Protein AF-0000000068152267 (afdb_homodimer)

Nearest PDB structures (foldseek):
  2i79-assembly3_D  TM=7.166E-01  e=3.167E-09  Streptococcus pneumoniae TIGR4
  1j4j-assembly2_B  TM=7.664E-01  e=1.556E-08  Pseudomonas amygdali pv. tabaci
  2i79-assembly1_E  TM=7.026E-01  e=1.654E-08  Streptococcus pneumoniae TIGR4
  7l1k-assembly1_A  TM=7.528E-01  e=1.410E-07  Schizosaccharomyces pombe 972h-
  7mx2-assembly1_A  TM=7.439E-01  e=3.755E-07  Homo sapiens

Structure (mmCIF, N/CA/C/O backbone):
data_AF-0000000068152267-model_v1
#
loop_
_entity.id
_entity.type
_entity.pdbx_description
1 polymer 'N-acetyltransferase domain-containing protein'
#
loop_
_atom_site.group_PDB
_atom_site.id
_atom_site.type_symbol
_atom_site.label_atom_id
_atom_site.label_alt_id
_atom_site.label_comp_id
_atom_site.label_asym_id
_atom_site.label_entity_id
_atom_site.label_seq_id
_atom_site.pdbx_PDB_ins_code
_atom_site.Cartn_x
_atom_site.Cartn_y
_atom_site.Cartn_z
_atom_site.occupancy
_atom_site.B_iso_or_equiv
_atom_site.auth_seq_id
_atom_site.auth_comp_id
_atom_site.auth_asym_id
_atom_site.auth_atom_id
_atom_site.pdbx_PDB_model_num
ATOM 1 N N . MET A 1 1 ? -8.664 3.035 19.562 1 55.81 1 MET A N 1
ATOM 2 C CA . MET A 1 1 ? -8.57 2.783 18.125 1 55.81 1 MET A CA 1
ATOM 3 C C . MET A 1 1 ? -7.656 1.597 17.844 1 55.81 1 MET A C 1
ATOM 5 O O . MET A 1 1 ? -6.602 1.455 18.469 1 55.81 1 MET A O 1
ATOM 9 N N . LYS A 1 2 ? -8.195 0.582 17.172 1 64.62 2 LYS A N 1
ATOM 10 C CA . LYS A 1 2 ? -7.477 -0.686 17.078 1 64.62 2 LYS A CA 1
ATOM 11 C C . LYS A 1 2 ? -6.363 -0.608 16.031 1 64.62 2 LYS A C 1
ATOM 13 O O . LYS A 1 2 ? -6.441 0.186 15.094 1 64.62 2 LYS A O 1
ATOM 18 N N . THR A 1 3 ? -5.172 -1.048 16.344 1 80 3 THR A N 1
ATOM 19 C CA . THR A 1 3 ? -3.949 -1.214 15.562 1 80 3 THR A CA 1
ATOM 20 C C . THR A 1 3 ? -4.133 -2.283 14.492 1 80 3 THR A C 1
ATOM 22 O O . THR A 1 3 ? -4.766 -3.312 14.734 1 80 3 THR A O 1
ATOM 25 N N . VAL A 1 4 ? -3.881 -1.789 13.32 1 88.19 4 VAL A N 1
ATOM 26 C CA . VAL A 1 4 ? -3.812 -2.834 12.305 1 88.19 4 VAL A CA 1
ATOM 27 C C . VAL A 1 4 ? -2.361 -3.264 12.102 1 88.19 4 VAL A C 1
ATOM 29 O O . VAL A 1 4 ? -1.481 -2.424 11.898 1 88.19 4 VAL A O 1
ATOM 32 N N . SER A 1 5 ? -2.145 -4.629 12.258 1 94.31 5 SER A N 1
ATOM 33 C CA . SER A 1 5 ? -0.813 -5.203 12.086 1 94.31 5 SER A CA 1
ATOM 34 C C . SER A 1 5 ? -0.707 -5.953 10.758 1 94.31 5 SER A C 1
ATOM 36 O O . SER A 1 5 ? -1.532 -6.82 10.461 1 94.31 5 SER A O 1
ATOM 38 N N . ILE A 1 6 ? 0.246 -5.609 9.992 1 96.38 6 ILE A N 1
ATOM 39 C CA . ILE A 1 6 ? 0.538 -6.234 8.711 1 96.38 6 ILE A CA 1
ATOM 40 C C . ILE A 1 6 ? 1.949 -6.816 8.727 1 96.38 6 ILE A C 1
ATOM 42 O O . ILE A 1 6 ? 2.9 -6.141 9.125 1 96.38 6 ILE A O 1
ATOM 46 N N . GLU A 1 7 ? 2.051 -8.07 8.375 1 96.88 7 GLU A N 1
ATOM 47 C CA . GLU A 1 7 ? 3.359 -8.719 8.305 1 96.88 7 GLU A CA 1
ATOM 48 C C . GLU A 1 7 ? 3.564 -9.406 6.957 1 96.88 7 GLU A C 1
ATOM 50 O O . GLU A 1 7 ? 2.689 -10.133 6.488 1 96.88 7 GLU A O 1
ATOM 55 N N . VAL A 1 8 ? 4.645 -9.102 6.289 1 97.88 8 VAL A N 1
ATOM 56 C CA . VAL A 1 8 ? 5.094 -9.906 5.156 1 97.88 8 VAL A CA 1
ATOM 57 C C . VAL A 1 8 ? 6.188 -10.875 5.605 1 97.88 8 VAL A C 1
ATOM 59 O O . VAL A 1 8 ? 7.223 -10.445 6.121 1 97.88 8 VAL A O 1
ATOM 62 N N . ARG A 1 9 ? 5.945 -12.133 5.387 1 97.56 9 ARG A N 1
ATOM 63 C CA . ARG A 1 9 ? 6.84 -13.164 5.914 1 97.56 9 ARG A CA 1
ATOM 64 C C . ARG A 1 9 ? 6.727 -14.453 5.105 1 97.56 9 ARG A C 1
ATOM 66 O O . ARG A 1 9 ? 5.832 -14.594 4.27 1 97.56 9 ARG A O 1
ATOM 73 N N . PRO A 1 10 ? 7.691 -15.375 5.301 1 97.44 10 PRO A N 1
ATOM 74 C CA . PRO A 1 10 ? 7.551 -16.672 4.625 1 97.44 10 PRO A CA 1
ATOM 75 C C . PRO A 1 10 ? 6.277 -17.406 5.031 1 97.44 10 PRO A C 1
ATOM 77 O O . PRO A 1 10 ? 5.879 -17.359 6.199 1 97.44 10 PRO A O 1
ATOM 80 N N . GLY A 1 11 ? 5.633 -18.047 4.055 1 97.75 11 GLY A N 1
ATOM 81 C CA . GLY A 1 11 ? 4.52 -18.922 4.359 1 97.75 11 GLY A CA 1
ATOM 82 C C . GLY A 1 11 ? 4.957 -20.234 4.992 1 97.75 11 GLY A C 1
ATOM 83 O O . GLY A 1 11 ? 6.047 -20.734 4.715 1 97.75 11 GLY A O 1
ATOM 84 N N . GLU A 1 12 ? 4.07 -20.781 5.773 1 97.5 12 GLU A N 1
ATOM 85 C CA . GLU A 1 12 ? 4.391 -22.016 6.488 1 97.5 12 GLU A CA 1
ATOM 86 C C . GLU A 1 12 ? 3.471 -23.156 6.062 1 97.5 12 GLU A C 1
ATOM 88 O O . GLU A 1 12 ? 2.332 -22.922 5.656 1 97.5 12 GLU A O 1
ATOM 93 N N . PRO A 1 13 ? 3.949 -24.438 6.293 1 97.94 13 PRO A N 1
ATOM 94 C CA . PRO A 1 13 ? 3.162 -25.578 5.852 1 97.94 13 PRO A CA 1
ATOM 95 C C . PRO A 1 13 ? 1.791 -25.656 6.52 1 97.94 13 PRO A C 1
ATOM 97 O O . PRO A 1 13 ? 0.812 -26.062 5.891 1 97.94 13 PRO A O 1
ATOM 100 N N . HIS A 1 14 ? 1.71 -25.266 7.754 1 98 14 HIS A N 1
ATOM 101 C CA . HIS A 1 14 ? 0.442 -25.391 8.461 1 98 14 HIS A CA 1
ATOM 102 C C . HIS A 1 14 ? -0.567 -24.359 7.961 1 98 14 HIS A C 1
ATOM 104 O O . HIS A 1 14 ? -1.756 -24.438 8.273 1 98 14 HIS A O 1
ATOM 110 N N . GLU A 1 15 ? -0.124 -23.422 7.098 1 98.5 15 GLU A N 1
ATOM 111 C CA . GLU A 1 15 ? -0.986 -22.391 6.535 1 98.5 15 GLU A CA 1
ATOM 112 C C . GLU A 1 15 ? -1.439 -22.75 5.125 1 98.5 15 GLU A C 1
ATOM 114 O O . GLU A 1 15 ? -2.115 -21.969 4.457 1 98.5 15 GLU A O 1
ATOM 119 N N . ALA A 1 16 ? -1.165 -23.922 4.699 1 98.69 16 ALA A N 1
ATOM 120 C CA . ALA A 1 16 ? -1.379 -24.344 3.322 1 98.69 16 ALA A CA 1
ATOM 121 C C . ALA A 1 16 ? -2.85 -24.219 2.93 1 98.69 16 ALA A C 1
ATOM 123 O O . ALA A 1 16 ? -3.166 -23.812 1.812 1 98.69 16 ALA A O 1
ATOM 124 N N . ALA A 1 17 ? -3.734 -24.547 3.832 1 98.75 17 ALA A N 1
ATOM 125 C CA . ALA A 1 17 ? -5.16 -24.453 3.527 1 98.75 17 ALA A CA 1
ATOM 126 C C . ALA A 1 17 ? -5.57 -23.016 3.264 1 98.75 17 ALA A C 1
ATOM 128 O O . ALA A 1 17 ? -6.316 -22.734 2.32 1 98.75 17 ALA A O 1
ATOM 129 N N . ALA A 1 18 ? -5.098 -22.094 4.109 1 98.81 18 ALA A N 1
ATOM 130 C CA . ALA A 1 18 ? -5.406 -20.672 3.949 1 98.81 18 ALA A CA 1
ATOM 131 C C . ALA A 1 18 ? -4.812 -20.125 2.654 1 98.81 18 ALA A C 1
ATOM 133 O O . ALA A 1 18 ? -5.449 -19.328 1.96 1 98.81 18 ALA A O 1
ATOM 134 N N . ILE A 1 19 ? -3.645 -20.531 2.289 1 98.81 19 ILE A N 1
ATOM 135 C CA . ILE A 1 19 ? -2.982 -20.078 1.069 1 98.81 19 ILE A CA 1
ATOM 136 C C . ILE A 1 19 ? -3.736 -20.609 -0.15 1 98.81 19 ILE A C 1
ATOM 138 O O . ILE A 1 19 ? -3.947 -19.875 -1.121 1 98.81 19 ILE A O 1
ATOM 142 N N . ALA A 1 20 ? -4.16 -21.891 -0.047 1 98.88 20 ALA A N 1
ATOM 143 C CA . ALA A 1 20 ? -4.961 -22.484 -1.117 1 98.88 20 ALA A CA 1
ATOM 144 C C . ALA A 1 20 ? -6.242 -21.672 -1.344 1 98.88 20 ALA A C 1
ATOM 146 O O . ALA A 1 20 ? -6.648 -21.453 -2.486 1 98.88 20 ALA A O 1
ATOM 147 N N . ASP A 1 21 ? -6.801 -21.266 -0.296 1 98.81 21 ASP A N 1
ATOM 148 C CA . ASP A 1 21 ? -8.031 -20.484 -0.391 1 98.81 21 ASP A CA 1
ATOM 149 C C . ASP A 1 21 ? -7.777 -19.125 -1.037 1 98.81 21 ASP A C 1
ATOM 151 O O . ASP A 1 21 ? -8.562 -18.672 -1.873 1 98.81 21 ASP A O 1
ATOM 155 N N . VAL A 1 22 ? -6.707 -18.453 -0.658 1 98.88 22 VAL A N 1
ATOM 156 C CA . VAL A 1 22 ? -6.336 -17.188 -1.293 1 98.88 22 VAL A CA 1
ATOM 157 C C . VAL A 1 22 ? -6.152 -17.406 -2.795 1 98.88 22 VAL A C 1
ATOM 159 O O . VAL A 1 22 ? -6.668 -16.625 -3.604 1 98.88 22 VAL A O 1
ATOM 162 N N . HIS A 1 23 ? -5.402 -18.453 -3.154 1 98.81 23 HIS A N 1
ATOM 163 C CA . HIS A 1 23 ? -5.18 -18.766 -4.562 1 98.81 23 HIS A CA 1
ATOM 164 C C . HIS A 1 23 ? -6.5 -18.953 -5.301 1 98.81 23 HIS A C 1
ATOM 166 O O . HIS A 1 23 ? -6.734 -18.328 -6.332 1 98.81 23 HIS A O 1
ATOM 172 N N . ARG A 1 24 ? -7.355 -19.719 -4.711 1 98.69 24 ARG A N 1
ATOM 173 C CA . ARG A 1 24 ? -8.625 -20.047 -5.355 1 98.69 24 ARG A CA 1
ATOM 174 C C . ARG A 1 24 ? -9.445 -18.797 -5.613 1 98.69 24 ARG A C 1
ATOM 176 O O . ARG A 1 24 ? -9.82 -18.5 -6.754 1 98.69 24 ARG A O 1
ATOM 183 N N . VAL A 1 25 ? -9.688 -18.016 -4.629 1 98.69 25 VAL A N 1
ATOM 184 C CA . VAL A 1 25 ? -10.602 -16.875 -4.746 1 98.69 25 VAL A CA 1
ATOM 185 C C . VAL A 1 25 ? -9.977 -15.797 -5.629 1 98.69 25 VAL A C 1
ATOM 187 O O . VAL A 1 25 ? -10.672 -15.148 -6.414 1 98.69 25 VAL A O 1
ATOM 190 N N . SER A 1 26 ? -8.688 -15.578 -5.527 1 98.56 26 SER A N 1
ATOM 191 C CA . SER A 1 26 ? -8.031 -14.531 -6.309 1 98.56 26 SER A CA 1
ATOM 192 C C . SER A 1 26 ? -7.969 -14.906 -7.785 1 98.56 26 SER A C 1
ATOM 194 O O . SER A 1 26 ? -8.148 -14.055 -8.656 1 98.56 26 SER A O 1
ATOM 196 N N . TRP A 1 27 ? -7.711 -16.188 -8.117 1 98.5 27 TRP A N 1
ATOM 197 C CA . TRP A 1 27 ? -7.648 -16.641 -9.5 1 98.5 27 TRP A CA 1
ATOM 198 C C . TRP A 1 27 ? -9.016 -16.531 -10.164 1 98.5 27 TRP A C 1
ATOM 200 O O . TRP A 1 27 ? -9.133 -16.047 -11.289 1 98.5 27 TRP A O 1
ATOM 210 N N . LEU A 1 28 ? -9.992 -17.016 -9.453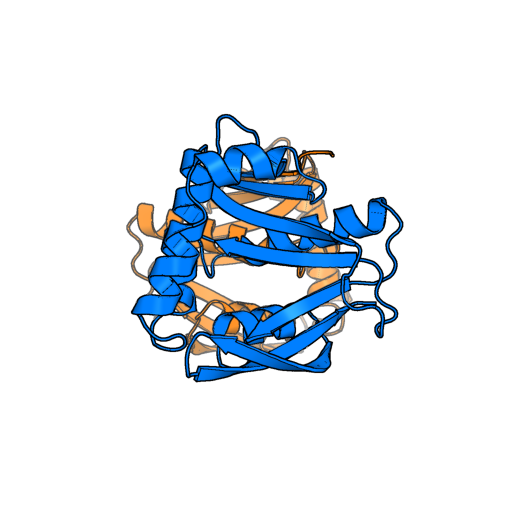 1 98.38 28 LEU A N 1
ATOM 211 C CA . LEU A 1 28 ? -11.328 -16.969 -10.031 1 98.38 28 LEU A CA 1
ATOM 212 C C . LEU A 1 28 ? -11.75 -15.523 -10.297 1 98.38 28 LEU A C 1
ATOM 214 O O . LEU A 1 28 ? -12.375 -15.234 -11.32 1 98.38 28 LEU A O 1
ATOM 218 N N . GLN A 1 29 ? -11.414 -14.695 -9.422 1 97.94 29 GLN A N 1
ATOM 219 C CA . GLN A 1 29 ? -11.711 -13.281 -9.625 1 97.94 29 GLN A CA 1
ATOM 220 C C . GLN A 1 29 ? -10.891 -12.703 -10.773 1 97.94 29 GLN A C 1
ATOM 222 O O . GLN A 1 29 ? -11.43 -11.977 -11.617 1 97.94 29 GLN A O 1
ATOM 227 N N . ALA A 1 30 ? -9.602 -12.922 -10.859 1 97.62 30 ALA A N 1
ATOM 228 C CA . ALA A 1 30 ? -8.664 -12.297 -11.789 1 97.62 30 ALA A CA 1
ATOM 229 C C . ALA A 1 30 ? -8.914 -12.781 -13.219 1 97.62 30 ALA A C 1
ATOM 231 O O . ALA A 1 30 ? -8.773 -12.016 -14.172 1 97.62 30 ALA A O 1
ATOM 232 N N . TYR A 1 31 ? -9.367 -14.047 -13.352 1 97.75 31 TYR A N 1
ATOM 233 C CA . TYR A 1 31 ? -9.32 -14.633 -14.68 1 97.75 31 TYR A CA 1
ATOM 234 C C . TYR A 1 31 ? -10.711 -15.031 -15.156 1 97.75 31 TYR A C 1
ATOM 236 O O . TYR A 1 31 ? -10.883 -15.492 -16.297 1 97.75 31 TYR A O 1
ATOM 244 N N . GLY A 1 32 ? -11.688 -14.859 -14.227 1 96.81 32 GLY A N 1
ATOM 245 C CA . GLY A 1 32 ? -13.047 -15.047 -14.695 1 96.81 32 GLY A CA 1
ATOM 246 C C . GLY A 1 32 ? -13.375 -14.195 -15.906 1 96.81 32 GLY A C 1
ATOM 247 O O . GLY A 1 32 ? -13.148 -12.984 -15.906 1 96.81 32 GLY A O 1
ATOM 248 N N . GLY A 1 33 ? -13.93 -14.773 -16.938 1 95.25 33 GLY A N 1
ATOM 249 C CA . GLY A 1 33 ? -14.281 -14.047 -18.156 1 95.25 33 GLY A CA 1
ATOM 250 C C . GLY A 1 33 ? -13.125 -13.914 -19.125 1 95.25 33 GLY A C 1
ATOM 251 O O . GLY A 1 33 ? -13.312 -13.484 -20.266 1 95.25 33 GLY A O 1
ATOM 252 N N . ILE A 1 34 ? -11.945 -14.25 -18.719 1 96.19 34 ILE A N 1
ATOM 253 C CA . ILE A 1 34 ? -10.758 -14.188 -19.562 1 96.19 34 ILE A CA 1
ATOM 254 C C . ILE A 1 34 ? -10.359 -15.602 -19.984 1 96.19 34 ILE A C 1
ATOM 256 O O . ILE A 1 34 ? -10.148 -15.867 -21.172 1 96.19 34 ILE A O 1
ATOM 260 N N . ILE A 1 35 ? -10.273 -16.5 -19.047 1 96.62 35 ILE A N 1
ATOM 261 C CA . ILE A 1 35 ? -10.008 -17.906 -19.266 1 96.62 35 ILE A CA 1
ATOM 262 C C . ILE A 1 35 ? -11.312 -18.703 -19.234 1 96.62 35 ILE A C 1
ATOM 264 O O . ILE A 1 35 ? -12.156 -18.469 -18.359 1 96.62 35 ILE A O 1
ATOM 268 N N . PRO A 1 36 ? -11.484 -19.609 -20.203 1 96.06 36 PRO A N 1
ATOM 269 C CA . PRO A 1 36 ? -12.703 -20.406 -20.156 1 96.06 36 PRO A CA 1
ATOM 270 C C . PRO A 1 36 ? -12.906 -21.109 -18.812 1 96.06 36 PRO A C 1
ATOM 272 O O . PRO A 1 36 ? -11.938 -21.516 -18.172 1 96.06 36 PRO A O 1
ATOM 275 N N . HIS A 1 37 ? -14.156 -21.234 -18.406 1 96 37 HIS A N 1
ATOM 276 C CA . HIS A 1 37 ? -14.539 -21.641 -17.062 1 96 37 HIS A CA 1
ATOM 277 C C . HIS A 1 37 ? -13.945 -23 -16.703 1 96 37 HIS A C 1
ATOM 279 O O . HIS A 1 37 ? -13.328 -23.156 -15.656 1 96 37 HIS A O 1
ATOM 285 N N . ARG A 1 38 ? -14.086 -23.984 -17.562 1 95.44 38 ARG A N 1
ATOM 286 C CA . ARG A 1 38 ? -13.68 -25.344 -17.234 1 95.44 38 ARG A CA 1
ATOM 287 C C . ARG A 1 38 ? -12.164 -25.438 -17.047 1 95.44 38 ARG A C 1
ATOM 289 O O . ARG A 1 38 ? -11.695 -25.906 -16 1 95.44 38 ARG A O 1
ATOM 296 N N . PRO A 1 39 ? -11.367 -24.953 -18.016 1 95.88 39 PRO A N 1
ATOM 297 C CA . PRO A 1 39 ? -9.93 -24.984 -17.781 1 95.88 39 PRO A CA 1
ATOM 298 C C . PRO A 1 39 ? -9.516 -24.172 -16.547 1 95.88 39 PRO A C 1
ATOM 300 O O . PRO A 1 39 ? -8.609 -24.578 -15.812 1 95.88 39 PRO A O 1
ATOM 303 N N . LEU A 1 40 ? -10.109 -23.078 -16.25 1 97.5 40 LEU A N 1
ATOM 304 C CA . LEU A 1 40 ? -9.773 -22.25 -15.094 1 97.5 40 LEU A CA 1
ATOM 305 C C . LEU A 1 40 ? -10.031 -23.016 -13.797 1 97.5 40 LEU A C 1
ATOM 307 O O . LEU A 1 40 ? -9.156 -23.078 -12.93 1 97.5 40 LEU A O 1
ATOM 311 N N . VAL A 1 41 ? -11.172 -23.594 -13.633 1 97.56 41 VAL A N 1
ATOM 312 C CA . VAL A 1 41 ? -11.555 -24.328 -12.43 1 97.56 41 VAL A CA 1
ATOM 313 C C . VAL A 1 41 ? -10.633 -25.531 -12.234 1 97.56 41 VAL A C 1
ATOM 315 O O . VAL A 1 41 ? -10.242 -25.844 -11.109 1 97.56 41 VAL A O 1
ATOM 318 N N . ARG A 1 42 ? -10.336 -26.141 -13.359 1 97.12 42 ARG A N 1
ATOM 319 C CA . ARG A 1 42 ? -9.422 -27.281 -13.289 1 97.12 42 ARG A CA 1
ATOM 320 C C . ARG A 1 42 ? -8.062 -26.859 -12.742 1 97.12 42 ARG A C 1
ATOM 322 O O . ARG A 1 42 ? -7.492 -27.531 -11.883 1 97.12 42 ARG A O 1
ATOM 329 N N . MET A 1 43 ? -7.535 -25.797 -13.281 1 96.88 43 MET A N 1
ATOM 330 C CA . MET A 1 43 ? -6.238 -25.297 -12.844 1 96.88 43 MET A CA 1
ATOM 331 C C . MET A 1 43 ? -6.273 -24.891 -11.367 1 96.88 43 MET A C 1
ATOM 333 O O . MET A 1 43 ? -5.344 -25.188 -10.617 1 96.88 43 MET A O 1
ATOM 337 N N . VAL A 1 44 ? -7.32 -24.234 -10.922 1 98.06 44 VAL A N 1
ATOM 338 C CA . VAL A 1 44 ? -7.477 -23.797 -9.539 1 98.06 44 VAL A CA 1
ATOM 339 C C . VAL A 1 44 ? -7.582 -25 -8.617 1 98.06 44 VAL A C 1
ATOM 341 O O . VAL A 1 44 ? -6.926 -25.062 -7.574 1 98.06 44 VAL A O 1
ATOM 344 N N . ASN A 1 45 ? -8.328 -25.984 -9.016 1 97.88 45 ASN A N 1
ATOM 345 C CA . ASN A 1 45 ? -8.586 -27.156 -8.18 1 97.88 45 ASN A CA 1
ATOM 346 C C . ASN A 1 45 ? -7.344 -28.031 -8.039 1 97.88 45 ASN A C 1
ATOM 348 O O . ASN A 1 45 ? -7.207 -28.766 -7.066 1 97.88 45 ASN A O 1
ATOM 352 N N . ARG A 1 46 ? -6.484 -27.922 -8.992 1 97.5 46 ARG A N 1
ATOM 353 C CA . ARG A 1 46 ? -5.25 -28.703 -8.961 1 97.5 46 ARG A CA 1
ATOM 354 C C . ARG A 1 46 ? -4.336 -28.234 -7.832 1 97.5 46 ARG A C 1
ATOM 356 O O . ARG A 1 46 ? -3.459 -28.969 -7.387 1 97.5 46 ARG A O 1
ATOM 363 N N . ARG A 1 47 ? -4.477 -27.047 -7.383 1 98.25 47 ARG A N 1
ATOM 364 C CA . ARG A 1 47 ? -3.598 -26.484 -6.367 1 98.25 47 ARG A CA 1
ATOM 365 C C . ARG A 1 47 ? -4.312 -26.375 -5.023 1 98.25 47 ARG A C 1
ATOM 367 O O . ARG A 1 47 ? -4.48 -25.266 -4.496 1 98.25 47 ARG A O 1
ATOM 374 N N . ASP A 1 48 ? -4.672 -27.531 -4.461 1 98 48 ASP A N 1
ATOM 375 C CA . ASP A 1 48 ? -5.367 -27.625 -3.18 1 98 48 ASP A CA 1
ATOM 376 C C . ASP A 1 48 ? -4.387 -27.531 -2.014 1 98 48 ASP A C 1
ATOM 378 O O . ASP A 1 48 ? -3.213 -27.203 -2.209 1 98 48 ASP A O 1
ATOM 382 N N . GLU A 1 49 ? -4.859 -27.781 -0.84 1 98.5 49 GLU A N 1
ATOM 383 C CA . GLU A 1 49 ? -4.066 -27.688 0.382 1 98.5 49 GLU A CA 1
ATOM 384 C C . GLU A 1 49 ? -2.814 -28.547 0.298 1 98.5 49 GLU A C 1
ATOM 386 O O . GLU A 1 49 ? -1.73 -28.125 0.699 1 98.5 49 GLU A O 1
ATOM 391 N N . THR A 1 50 ? -2.967 -29.75 -0.149 1 98.38 50 THR A N 1
ATOM 392 C CA . THR A 1 50 ? -1.839 -30.672 -0.253 1 98.38 50 THR A CA 1
ATOM 393 C C . THR A 1 50 ? -0.766 -30.109 -1.182 1 98.38 50 THR A C 1
ATOM 395 O O . THR A 1 50 ? 0.424 -30.156 -0.865 1 98.38 50 THR A O 1
ATOM 398 N N . TRP A 1 51 ? -1.238 -29.609 -2.277 1 98.38 51 TRP A N 1
ATOM 399 C CA . TRP A 1 51 ? -0.32 -29 -3.236 1 98.38 51 TRP A CA 1
ATOM 400 C C . TRP A 1 51 ? 0.465 -27.875 -2.592 1 98.38 51 TRP A C 1
ATOM 402 O O . TRP A 1 51 ? 1.692 -27.812 -2.697 1 98.38 51 TRP A O 1
ATOM 412 N N . TRP A 1 52 ? -0.156 -27 -1.872 1 98.44 52 TRP A N 1
ATOM 413 C CA . TRP A 1 52 ? 0.475 -25.828 -1.294 1 98.44 52 TRP A CA 1
ATOM 414 C C . TRP A 1 52 ? 1.361 -26.203 -0.112 1 98.44 52 TRP A C 1
ATOM 416 O O . TRP A 1 52 ? 2.383 -25.562 0.138 1 98.44 52 TRP A O 1
ATOM 426 N N . ARG A 1 53 ? 0.978 -27.203 0.578 1 98.25 53 ARG A N 1
ATOM 427 C CA . ARG A 1 53 ? 1.861 -27.688 1.633 1 98.25 53 ARG A CA 1
ATOM 428 C C . ARG A 1 53 ? 3.219 -28.078 1.067 1 98.25 53 ARG A C 1
ATOM 430 O O . ARG A 1 53 ? 4.258 -27.766 1.651 1 98.25 53 ARG A O 1
ATOM 437 N N . LYS A 1 54 ? 3.209 -28.734 -0.035 1 97.62 54 LYS A N 1
ATOM 438 C CA . LYS A 1 54 ? 4.445 -29.125 -0.711 1 97.62 54 LYS A CA 1
ATOM 439 C C . LYS A 1 54 ? 5.176 -27.891 -1.255 1 97.62 54 LYS A C 1
ATOM 441 O O . LYS A 1 54 ? 6.402 -27.812 -1.181 1 97.62 54 LYS A O 1
ATOM 446 N N . ALA A 1 55 ? 4.406 -26.969 -1.77 1 97.31 55 ALA A N 1
ATOM 447 C CA . ALA A 1 55 ? 4.969 -25.766 -2.379 1 97.31 55 ALA A CA 1
ATOM 448 C C . ALA A 1 55 ? 5.742 -24.953 -1.354 1 97.31 55 ALA A C 1
ATOM 450 O O . ALA A 1 55 ? 6.723 -24.281 -1.695 1 97.31 55 ALA A O 1
ATOM 451 N N . THR A 1 56 ? 5.301 -24.938 -0.083 1 96.19 56 THR A N 1
ATOM 452 C CA . THR A 1 56 ? 5.969 -24.172 0.966 1 96.19 56 THR A CA 1
ATOM 453 C C . THR A 1 56 ? 7.395 -24.688 1.175 1 96.19 56 THR A C 1
ATOM 455 O O . THR A 1 56 ? 8.234 -23.969 1.72 1 96.19 56 THR A O 1
ATOM 458 N N . ARG A 1 57 ? 7.688 -25.844 0.7 1 94.38 57 ARG A N 1
ATOM 459 C CA . ARG A 1 57 ? 9 -26.453 0.885 1 94.38 57 ARG A CA 1
ATOM 460 C C . ARG A 1 57 ? 9.742 -26.578 -0.442 1 94.38 57 ARG A C 1
ATOM 462 O O . ARG A 1 57 ? 10.797 -27.203 -0.514 1 94.38 57 ARG A O 1
ATOM 469 N N . GLY A 1 58 ? 9.102 -26.078 -1.42 1 94.81 58 GLY A N 1
ATOM 470 C CA . GLY A 1 58 ? 9.672 -26.172 -2.756 1 94.81 58 GLY A CA 1
ATOM 471 C C . GLY A 1 58 ? 10.773 -25.156 -3.014 1 94.81 58 GLY A C 1
ATOM 472 O O . GLY A 1 58 ? 11.156 -24.422 -2.113 1 94.81 58 GLY A O 1
ATOM 473 N N . PRO A 1 59 ? 11.305 -25.156 -4.145 1 94.75 59 PRO A N 1
ATOM 474 C CA . PRO A 1 59 ? 12.445 -24.297 -4.48 1 94.75 59 PRO A CA 1
ATOM 475 C C . PRO A 1 59 ? 12.07 -22.812 -4.57 1 94.75 59 PRO A C 1
ATOM 477 O O . PRO A 1 59 ? 12.914 -21.953 -4.352 1 94.75 59 PRO A O 1
ATOM 480 N N . ALA A 1 60 ? 10.82 -22.578 -4.93 1 97.12 60 ALA A N 1
ATOM 481 C CA . ALA A 1 60 ? 10.375 -21.188 -4.957 1 97.12 60 ALA A CA 1
ATOM 482 C C . ALA A 1 60 ? 10.164 -20.641 -3.545 1 97.12 60 ALA A C 1
ATOM 484 O O . ALA A 1 60 ? 9.695 -21.375 -2.662 1 97.12 60 ALA A O 1
ATOM 485 N N . THR A 1 61 ? 10.539 -19.438 -3.389 1 97.44 61 THR A N 1
ATOM 486 C CA . THR A 1 61 ? 10.211 -18.781 -2.131 1 97.44 61 THR A CA 1
ATOM 487 C C . THR A 1 61 ? 8.734 -18.391 -2.102 1 97.44 61 THR A C 1
ATOM 489 O O . THR A 1 61 ? 8.203 -17.875 -3.094 1 97.44 61 THR A O 1
ATOM 492 N N . LEU A 1 62 ? 8.102 -18.688 -0.964 1 98.44 62 LEU A N 1
ATOM 493 C CA . LEU A 1 62 ? 6.707 -18.312 -0.758 1 98.44 62 LEU A CA 1
ATOM 494 C C . LEU A 1 62 ? 6.586 -17.266 0.355 1 98.44 62 LEU A C 1
ATOM 496 O O . LEU A 1 62 ? 6.922 -17.547 1.508 1 98.44 62 LEU A O 1
ATOM 500 N N . LEU A 1 63 ? 6.156 -16.047 0.001 1 98.5 63 LEU A N 1
ATOM 501 C CA . LEU A 1 63 ? 5.828 -15 0.969 1 98.5 63 LEU A CA 1
ATOM 502 C C . LEU A 1 63 ? 4.32 -14.875 1.146 1 98.5 63 LEU A C 1
ATOM 504 O O . LEU A 1 63 ? 3.561 -15.07 0.193 1 98.5 63 LEU A O 1
ATOM 508 N N . VAL A 1 64 ? 3.891 -14.562 2.377 1 98.75 64 VAL A N 1
ATOM 509 C CA . VAL A 1 64 ? 2.494 -14.227 2.637 1 98.75 64 VAL A CA 1
ATOM 510 C C . VAL A 1 64 ? 2.404 -12.844 3.271 1 98.75 64 VAL A C 1
ATOM 512 O O . VAL A 1 64 ? 3.365 -12.375 3.887 1 98.75 64 VAL A O 1
ATOM 515 N N . VAL A 1 65 ? 1.339 -12.188 3.031 1 98.38 65 VAL A N 1
ATOM 516 C CA . VAL A 1 65 ? 0.976 -10.992 3.789 1 98.38 65 VAL A CA 1
ATOM 517 C C . VAL A 1 65 ? -0.12 -11.336 4.797 1 98.38 65 VAL A C 1
ATOM 519 O O . VAL A 1 65 ? -1.213 -11.758 4.414 1 98.38 65 VAL A O 1
ATOM 522 N N . ASP A 1 66 ? 0.27 -11.195 6.016 1 98.06 66 ASP A N 1
ATOM 523 C CA . ASP A 1 66 ? -0.61 -11.477 7.145 1 98.06 66 ASP A CA 1
ATOM 524 C C . ASP A 1 66 ? -1.192 -10.188 7.723 1 98.06 66 ASP A C 1
ATOM 526 O O . ASP A 1 66 ? -0.45 -9.312 8.172 1 98.06 66 ASP A O 1
ATOM 530 N N . VAL A 1 67 ? -2.512 -10.031 7.625 1 97.19 67 VAL A N 1
ATOM 531 C CA . VAL A 1 67 ? -3.205 -8.883 8.195 1 97.19 67 VAL A CA 1
ATOM 532 C C . VAL A 1 67 ? -4.004 -9.312 9.422 1 97.19 67 VAL A C 1
ATOM 534 O O . VAL A 1 67 ? -5.039 -9.977 9.297 1 97.19 67 VAL A O 1
ATOM 537 N N . ALA A 1 68 ? -3.473 -8.938 10.594 1 94.25 68 ALA A N 1
ATOM 538 C CA . ALA A 1 68 ? -4.141 -9.25 11.852 1 94.25 68 ALA A CA 1
ATOM 539 C C . ALA A 1 68 ? -4.438 -10.742 11.961 1 94.25 68 ALA A C 1
ATOM 541 O O . ALA A 1 68 ? -5.543 -11.133 12.352 1 94.25 68 ALA A O 1
ATOM 542 N N . GLY A 1 69 ? -3.611 -11.578 11.477 1 94.81 69 GLY A N 1
ATOM 543 C CA . GLY A 1 69 ? -3.723 -13.016 11.633 1 94.81 69 GLY A CA 1
ATOM 544 C C . GLY A 1 69 ? -4.367 -13.703 10.445 1 94.81 69 GLY A C 1
ATOM 545 O O . GLY A 1 69 ? -4.449 -14.93 10.398 1 94.81 69 GLY A O 1
ATOM 546 N N . THR A 1 70 ? -4.84 -12.953 9.484 1 97.75 70 THR A N 1
ATOM 547 C CA . THR A 1 70 ? -5.465 -13.5 8.281 1 97.75 70 THR A CA 1
ATOM 548 C C . THR A 1 70 ? -4.516 -13.406 7.094 1 97.75 70 THR A C 1
ATOM 550 O O . THR A 1 70 ? -3.938 -12.352 6.832 1 97.75 70 THR A O 1
ATOM 553 N N . ILE A 1 71 ? -4.316 -14.578 6.402 1 98.62 71 ILE A N 1
ATOM 554 C CA . ILE A 1 71 ? -3.529 -14.547 5.176 1 98.62 71 ILE A CA 1
ATOM 555 C C . ILE A 1 71 ? -4.309 -13.828 4.082 1 98.62 71 ILE A C 1
ATOM 557 O O . ILE A 1 71 ? -5.258 -14.375 3.518 1 98.62 71 ILE A O 1
ATOM 561 N N . ALA A 1 72 ? -3.863 -12.664 3.758 1 98.69 72 ALA A N 1
ATOM 562 C CA . ALA A 1 72 ? -4.582 -11.789 2.836 1 98.69 72 ALA A CA 1
ATOM 563 C C . ALA A 1 72 ? -4.102 -11.992 1.4 1 98.69 72 ALA A C 1
ATOM 565 O O . ALA A 1 72 ? -4.824 -11.688 0.449 1 98.69 72 ALA A O 1
ATOM 566 N N . GLY A 1 73 ? -2.891 -12.469 1.237 1 98.81 73 GLY A N 1
ATOM 567 C CA . GLY A 1 73 ? -2.279 -12.648 -0.07 1 98.81 73 GLY A CA 1
ATOM 568 C C . GLY A 1 73 ? -0.962 -13.398 -0.014 1 98.81 73 GLY A C 1
ATOM 569 O O . GLY A 1 73 ? -0.494 -13.758 1.067 1 98.81 73 GLY A O 1
ATOM 570 N N . TYR A 1 74 ? -0.395 -13.641 -1.235 1 98.88 74 TYR A N 1
ATOM 571 C CA . TYR A 1 74 ? 0.888 -14.328 -1.299 1 98.88 74 TYR A CA 1
ATOM 572 C C . TYR A 1 74 ? 1.645 -13.961 -2.568 1 98.88 74 TYR A C 1
ATOM 574 O O . TYR A 1 74 ? 1.064 -13.406 -3.506 1 98.88 74 TYR A O 1
ATOM 582 N N . ALA A 1 75 ? 2.879 -14.203 -2.535 1 98.75 75 ALA A N 1
ATOM 583 C CA . ALA A 1 75 ? 3.75 -14.148 -3.707 1 98.75 75 ALA A CA 1
ATOM 584 C C . ALA A 1 75 ? 4.703 -15.336 -3.734 1 98.75 75 ALA A C 1
ATOM 586 O O . ALA A 1 75 ? 5.191 -15.773 -2.689 1 98.75 75 ALA A O 1
ATOM 587 N N . THR A 1 76 ? 4.91 -15.867 -4.855 1 98.62 76 THR A N 1
ATOM 588 C CA . THR A 1 76 ? 6 -16.812 -5.074 1 98.62 76 THR A CA 1
ATOM 589 C C . THR A 1 76 ? 7.066 -16.203 -5.984 1 98.62 76 THR A C 1
ATOM 591 O O . THR A 1 76 ? 6.746 -15.469 -6.918 1 98.62 76 THR A O 1
ATOM 594 N N . LEU A 1 77 ? 8.312 -16.516 -5.68 1 98.5 77 LEU A N 1
ATOM 595 C CA . LEU A 1 77 ? 9.398 -15.867 -6.41 1 98.5 77 LEU A CA 1
ATOM 596 C C . LEU A 1 77 ? 10.648 -16.75 -6.414 1 98.5 77 LEU A C 1
ATOM 598 O O . LEU A 1 77 ? 10.758 -17.688 -5.629 1 98.5 77 LEU A O 1
ATOM 602 N N . GLY A 1 78 ? 11.516 -16.438 -7.316 1 97.94 78 GLY A N 1
ATOM 603 C CA . GLY A 1 78 ? 12.789 -17.125 -7.477 1 97.94 78 GLY A CA 1
ATOM 604 C C . GLY A 1 78 ? 13.57 -16.656 -8.695 1 97.94 78 GLY A C 1
ATOM 605 O O . GLY A 1 78 ? 13.422 -15.523 -9.133 1 97.94 78 GLY A O 1
ATOM 606 N N . LEU A 1 79 ? 14.406 -17.562 -9.195 1 97.56 79 LEU A N 1
ATOM 607 C CA . LEU A 1 79 ? 15.203 -17.234 -10.375 1 97.56 79 LEU A CA 1
ATOM 608 C C . LEU A 1 79 ? 14.328 -17.172 -11.617 1 97.56 79 LEU A C 1
ATOM 610 O O . LEU A 1 79 ? 13.383 -17.953 -11.766 1 97.56 79 LEU A O 1
ATOM 614 N N . SER A 1 80 ? 14.711 -16.266 -12.453 1 97.5 80 SER A N 1
ATOM 615 C CA . SER A 1 80 ? 13.953 -16.047 -13.68 1 97.5 80 SER A CA 1
ATOM 616 C C . SER A 1 80 ? 13.914 -17.328 -14.523 1 97.5 80 SER A C 1
ATOM 618 O O . SER A 1 80 ? 14.922 -18.016 -14.68 1 97.5 80 SER A O 1
ATOM 620 N N . ARG A 1 81 ? 12.789 -17.562 -15.062 1 95 81 ARG A N 1
ATOM 621 C CA . ARG A 1 81 ? 12.609 -18.703 -15.945 1 95 81 ARG A CA 1
ATOM 622 C C . ARG A 1 81 ? 12.758 -18.297 -17.406 1 95 81 ARG A C 1
ATOM 624 O O . ARG A 1 81 ? 12.773 -19.141 -18.297 1 95 81 ARG A O 1
ATOM 631 N N . ALA A 1 82 ? 12.797 -16.969 -17.625 1 91.62 82 ALA A N 1
ATOM 632 C CA . ALA A 1 82 ? 12.984 -16.453 -18.969 1 91.62 82 ALA A CA 1
ATOM 633 C C . ALA A 1 82 ? 14.469 -16.297 -19.297 1 91.62 82 ALA A C 1
ATOM 635 O O . ALA A 1 82 ? 15.055 -15.242 -19.047 1 91.62 82 ALA A O 1
ATOM 636 N N . ARG A 1 83 ? 15.078 -17.188 -19.969 1 88.12 83 ARG A N 1
ATOM 637 C CA . ARG A 1 83 ? 16.516 -17.25 -20.234 1 88.12 83 ARG A CA 1
ATOM 638 C C . ARG A 1 83 ? 16.938 -16.125 -21.188 1 88.12 83 ARG A C 1
ATOM 640 O O . ARG A 1 83 ? 18.094 -15.703 -21.172 1 88.12 83 ARG A O 1
ATOM 647 N N . ALA A 1 84 ? 16.031 -15.648 -21.953 1 90 84 ALA A N 1
ATOM 648 C CA . ALA A 1 84 ? 16.344 -14.648 -22.953 1 90 84 ALA A CA 1
ATOM 649 C C . ALA A 1 84 ? 16.438 -13.258 -22.344 1 90 84 ALA A C 1
ATOM 651 O O . ALA A 1 84 ? 16.875 -12.305 -22.984 1 90 84 ALA A O 1
ATOM 652 N N . LEU A 1 85 ? 16 -13.125 -21.125 1 92.12 85 LEU A N 1
ATOM 653 C CA . LEU A 1 85 ? 16.031 -11.828 -20.453 1 92.12 85 LEU A CA 1
ATOM 654 C C . LEU A 1 85 ? 17.219 -11.711 -19.531 1 92.12 85 LEU A C 1
ATOM 656 O O . LEU A 1 85 ? 17.641 -12.703 -18.922 1 92.12 85 LEU A O 1
ATOM 660 N N . PRO A 1 86 ? 17.766 -10.492 -19.406 1 94.81 86 PRO A N 1
ATOM 661 C CA . PRO A 1 86 ? 18.891 -10.305 -18.5 1 94.81 86 PRO A CA 1
ATOM 662 C C . PRO A 1 86 ? 18.484 -10.305 -17.031 1 94.81 86 PRO A C 1
ATOM 664 O O . PRO A 1 86 ? 19.328 -10.43 -16.141 1 94.81 86 PRO A O 1
ATOM 667 N N . GLN A 1 87 ? 17.219 -10.07 -16.734 1 96.75 87 GLN A N 1
ATOM 668 C CA . GLN A 1 87 ? 16.734 -10.086 -15.359 1 96.75 87 GLN A CA 1
ATOM 669 C C . GLN A 1 87 ? 16.906 -11.461 -14.727 1 96.75 87 GLN A C 1
ATOM 671 O O . GLN A 1 87 ? 16.484 -12.469 -15.289 1 96.75 87 GLN A O 1
ATOM 676 N N . GLU A 1 88 ? 17.453 -11.484 -13.531 1 98 88 GLU A N 1
ATOM 677 C CA . GLU A 1 88 ? 17.812 -12.75 -12.891 1 98 88 GLU A CA 1
ATOM 678 C C . GLU A 1 88 ? 16.719 -13.219 -11.938 1 98 88 GLU A C 1
ATOM 680 O O . GLU A 1 88 ? 16.641 -14.398 -11.594 1 98 88 GLU A O 1
ATOM 685 N N . GLY A 1 89 ? 15.977 -12.281 -11.367 1 98.38 89 GLY A N 1
ATOM 686 C CA . GLY A 1 89 ? 14.883 -12.617 -10.477 1 98.38 89 GLY A CA 1
ATOM 687 C C . GLY A 1 89 ? 13.531 -12.609 -11.172 1 98.38 89 GLY A C 1
ATOM 688 O O . GLY A 1 89 ? 13.328 -11.883 -12.148 1 98.38 89 GLY A O 1
ATOM 689 N N . GLU A 1 90 ? 12.562 -13.375 -10.641 1 98.5 90 GLU A N 1
ATOM 690 C CA . GLU A 1 90 ? 11.195 -13.43 -11.156 1 98.5 90 GLU A CA 1
ATOM 691 C C . GLU A 1 90 ? 10.188 -13.594 -10.016 1 98.5 90 GLU A C 1
ATOM 693 O O . GLU A 1 90 ? 10.406 -14.375 -9.094 1 98.5 90 GLU A O 1
ATOM 698 N N . ILE A 1 91 ? 9.227 -12.742 -10.031 1 98.62 91 ILE A N 1
ATOM 699 C CA . ILE A 1 91 ? 8.023 -13.031 -9.258 1 98.62 91 ILE A CA 1
ATOM 700 C C . ILE A 1 91 ? 7.051 -13.844 -10.109 1 98.62 91 ILE A C 1
ATOM 702 O O . ILE A 1 91 ? 6.543 -13.352 -11.117 1 98.62 91 ILE A O 1
ATOM 706 N N . TYR A 1 92 ? 6.832 -15.078 -9.648 1 98.38 92 TYR A N 1
ATOM 707 C CA . TYR A 1 92 ? 6.004 -16.016 -10.398 1 98.38 92 TYR A CA 1
ATOM 708 C C . TYR A 1 92 ? 4.527 -15.672 -10.258 1 98.38 92 TYR A C 1
ATOM 710 O O . TYR A 1 92 ? 3.76 -15.797 -11.219 1 98.38 92 TYR A O 1
ATOM 718 N N . GLU A 1 93 ? 4.184 -15.352 -9.055 1 98.12 93 GLU A N 1
ATOM 719 C CA . GLU A 1 93 ? 2.799 -15.062 -8.695 1 98.12 93 GLU A CA 1
ATOM 720 C C . GLU A 1 93 ? 2.723 -14.008 -7.602 1 98.12 93 GLU A C 1
ATOM 722 O O . GLU A 1 93 ? 3.566 -13.977 -6.703 1 98.12 93 GLU A O 1
ATOM 727 N N . ILE A 1 94 ? 1.748 -13.188 -7.668 1 98.75 94 ILE A N 1
ATOM 728 C CA . ILE A 1 94 ? 1.39 -12.266 -6.594 1 98.75 94 ILE A CA 1
ATOM 729 C C . ILE A 1 94 ? -0.113 -12 -6.625 1 98.75 94 ILE A C 1
ATOM 731 O O . ILE A 1 94 ? -0.629 -11.453 -7.605 1 98.75 94 ILE A O 1
ATOM 735 N N . TYR A 1 95 ? -0.802 -12.492 -5.59 1 98.75 95 TYR A N 1
ATOM 736 C CA . TYR A 1 95 ? -2.256 -12.391 -5.543 1 98.75 95 TYR A CA 1
ATOM 737 C C . TYR A 1 95 ? -2.73 -12.023 -4.141 1 98.75 95 TYR A C 1
ATOM 739 O O . TYR A 1 95 ? -2.123 -12.43 -3.146 1 98.75 95 TYR A O 1
ATOM 747 N N . LEU A 1 96 ? -3.76 -11.266 -4.094 1 98.75 96 LEU A N 1
ATOM 748 C CA . LEU A 1 96 ? -4.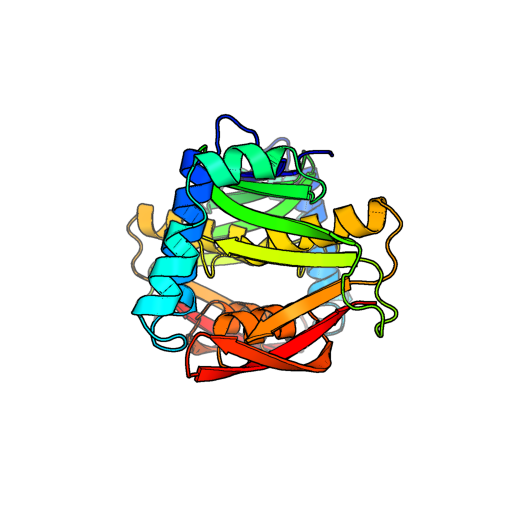449 -10.898 -2.865 1 98.75 96 LEU A CA 1
ATOM 749 C C . LEU A 1 96 ? -5.926 -11.281 -2.932 1 98.75 96 LEU A C 1
ATOM 751 O O . LEU A 1 96 ? -6.539 -11.211 -3.998 1 98.75 96 LEU A O 1
ATOM 755 N N . ARG A 1 97 ? -6.477 -11.609 -1.756 1 98.62 97 ARG A N 1
ATOM 756 C CA . ARG A 1 97 ? -7.93 -11.719 -1.675 1 98.62 97 ARG A CA 1
ATOM 757 C C . ARG A 1 97 ? -8.594 -10.438 -2.174 1 98.62 97 ARG A C 1
ATOM 759 O O . ARG A 1 97 ? -8.094 -9.336 -1.937 1 98.62 97 ARG A O 1
ATOM 766 N N . PRO A 1 98 ? -9.766 -10.648 -2.812 1 97.94 98 PRO A N 1
ATOM 767 C CA . PRO A 1 98 ? -10.438 -9.484 -3.393 1 97.94 98 PRO A CA 1
ATOM 768 C C . PRO A 1 98 ? -10.672 -8.367 -2.371 1 97.94 98 PRO A C 1
ATOM 770 O O . PRO A 1 98 ? -10.477 -7.191 -2.682 1 97.94 98 PRO A O 1
ATOM 773 N N . GLU A 1 99 ? -11 -8.68 -1.141 1 96.75 99 GLU A N 1
ATOM 774 C CA . GLU A 1 99 ? -11.352 -7.668 -0.146 1 96.75 99 GLU A CA 1
ATOM 775 C C . GLU A 1 99 ? -10.117 -6.926 0.354 1 96.75 99 GLU A C 1
ATOM 777 O O . GLU A 1 99 ? -10.234 -5.906 1.034 1 96.75 99 GLU A O 1
ATOM 782 N N . TYR A 1 100 ? -8.93 -7.41 -0.003 1 97.38 100 TYR A N 1
ATOM 783 C CA . TYR A 1 100 ? -7.691 -6.77 0.429 1 97.38 100 TYR A CA 1
ATOM 784 C C . TYR A 1 100 ? -6.996 -6.082 -0.739 1 97.38 100 TYR A C 1
ATOM 786 O O . TYR A 1 100 ? -5.832 -5.684 -0.632 1 97.38 100 TYR A O 1
ATOM 794 N N . GLN A 1 101 ? -7.672 -5.922 -1.835 1 96.56 101 GLN A N 1
ATOM 795 C CA . GLN A 1 101 ? -7.098 -5.285 -3.014 1 96.56 101 GLN A CA 1
ATOM 796 C C . GLN A 1 101 ? -7.383 -3.785 -3.023 1 96.56 101 GLN A C 1
ATOM 798 O O . GLN A 1 101 ? -8.352 -3.328 -2.418 1 96.56 101 GLN A O 1
ATOM 803 N N . GLY A 1 102 ? -6.441 -3.074 -3.629 1 92.88 102 GLY A N 1
ATOM 804 C CA . GLY A 1 102 ? -6.672 -1.653 -3.836 1 92.88 102 GLY A CA 1
ATOM 805 C C . GLY A 1 102 ? -6.363 -0.813 -2.611 1 92.88 102 GLY A C 1
ATOM 806 O O . GLY A 1 102 ? -6.598 0.396 -2.605 1 92.88 102 GLY A O 1
ATOM 807 N N . ILE A 1 103 ? -5.742 -1.466 -1.607 1 92.88 103 ILE A N 1
ATOM 808 C CA . ILE A 1 103 ? -5.535 -0.711 -0.376 1 92.88 103 ILE A CA 1
ATOM 809 C C . ILE A 1 103 ? -4.047 -0.678 -0.036 1 92.88 103 ILE A C 1
ATOM 811 O O . ILE A 1 103 ? -3.666 -0.323 1.082 1 92.88 103 ILE A O 1
ATOM 815 N N . GLY A 1 104 ? -3.197 -1.081 -1 1 96.12 104 GLY A N 1
ATOM 816 C CA . GLY A 1 104 ? -1.769 -0.864 -0.849 1 96.12 104 GLY A CA 1
ATOM 817 C C . GLY A 1 104 ? -1.004 -2.133 -0.515 1 96.12 104 GLY A C 1
ATOM 818 O O . GLY A 1 104 ? 0.223 -2.172 -0.626 1 96.12 104 GLY A O 1
ATOM 819 N N . LEU A 1 105 ? -1.62 -3.209 -0.154 1 97.38 105 LEU A N 1
ATOM 820 C CA . LEU A 1 105 ? -0.964 -4.434 0.294 1 97.38 105 LEU A CA 1
ATOM 821 C C . LEU A 1 105 ? -0.195 -5.086 -0.849 1 97.38 105 LEU A C 1
ATOM 823 O O . LEU A 1 105 ? 0.854 -5.695 -0.629 1 97.38 105 LEU A O 1
ATOM 827 N N . GLY A 1 106 ? -0.755 -4.953 -2.078 1 97.88 106 GLY A N 1
ATOM 828 C CA . GLY A 1 106 ? -0.023 -5.473 -3.223 1 97.88 106 GLY A CA 1
ATOM 829 C C . GLY A 1 106 ? 1.344 -4.84 -3.395 1 97.88 106 GLY A C 1
ATOM 830 O O . GLY A 1 106 ? 2.328 -5.535 -3.652 1 97.88 106 GLY A O 1
ATOM 831 N N . ARG A 1 107 ? 1.419 -3.576 -3.258 1 97.06 107 ARG A N 1
ATOM 832 C CA . ARG A 1 107 ? 2.688 -2.865 -3.377 1 97.06 107 ARG A CA 1
ATOM 833 C C . ARG A 1 107 ? 3.643 -3.26 -2.256 1 97.06 107 ARG A C 1
ATOM 835 O O . ARG A 1 107 ? 4.844 -3.41 -2.482 1 97.06 107 ARG A O 1
ATOM 842 N N . VAL A 1 108 ? 3.098 -3.379 -1.053 1 97.31 108 VAL A N 1
ATOM 843 C CA . VAL A 1 108 ? 3.904 -3.801 0.087 1 97.31 108 VAL A CA 1
ATOM 844 C C . VAL A 1 108 ? 4.496 -5.184 -0.179 1 97.31 108 VAL A C 1
ATOM 846 O O . VAL A 1 108 ? 5.699 -5.391 -0.026 1 97.31 108 VAL A O 1
ATOM 849 N N . LEU A 1 109 ? 3.684 -6.078 -0.592 1 98.25 109 LEU A N 1
ATOM 850 C CA . LEU A 1 109 ? 4.113 -7.445 -0.881 1 98.25 109 LEU A CA 1
ATOM 851 C C . LEU A 1 109 ? 5.102 -7.469 -2.039 1 98.25 109 LEU A C 1
ATOM 853 O O . LEU A 1 109 ? 6.129 -8.148 -1.969 1 98.25 109 LEU A O 1
ATOM 857 N N . PHE A 1 110 ? 4.836 -6.715 -3.088 1 98.31 110 PHE A N 1
ATOM 858 C CA . PHE A 1 110 ? 5.715 -6.605 -4.246 1 98.31 110 PHE A CA 1
ATOM 859 C C . PHE A 1 110 ? 7.074 -6.055 -3.844 1 98.31 110 PHE A C 1
ATOM 861 O O . PHE A 1 110 ? 8.109 -6.574 -4.262 1 98.31 110 PHE A O 1
ATOM 868 N N . GLY A 1 111 ? 7.039 -5.02 -3.055 1 96.81 111 GLY A N 1
ATOM 869 C CA . GLY A 1 111 ? 8.281 -4.434 -2.582 1 96.81 111 GLY A CA 1
ATOM 870 C C . GLY A 1 111 ? 9.141 -5.406 -1.798 1 96.81 111 GLY A C 1
ATOM 871 O O . GLY A 1 111 ? 10.359 -5.461 -1.983 1 96.81 111 GLY A O 1
ATOM 872 N N . GLU A 1 112 ? 8.523 -6.141 -0.93 1 96.94 112 GLU A N 1
ATOM 873 C CA . GLU A 1 112 ? 9.258 -7.125 -0.14 1 96.94 112 GLU A CA 1
ATOM 874 C C . GLU A 1 112 ? 9.828 -8.227 -1.025 1 96.94 112 GLU A C 1
ATOM 876 O O . GLU A 1 112 ? 10.961 -8.672 -0.821 1 96.94 112 GLU A O 1
ATOM 881 N N . ALA A 1 113 ? 9.023 -8.68 -1.963 1 97.62 113 ALA A N 1
ATOM 882 C CA . ALA A 1 113 ? 9.484 -9.703 -2.895 1 97.62 113 ALA A CA 1
ATOM 883 C C . ALA A 1 113 ? 10.695 -9.211 -3.689 1 97.62 113 ALA A C 1
ATOM 885 O O . ALA A 1 113 ? 11.688 -9.922 -3.822 1 97.62 113 ALA A O 1
ATOM 886 N N . LYS A 1 114 ? 10.586 -8.047 -4.215 1 97.25 114 LYS A N 1
ATOM 887 C CA . LYS A 1 114 ? 11.672 -7.43 -4.969 1 97.25 114 LYS A CA 1
ATOM 888 C C . LYS A 1 114 ? 12.922 -7.289 -4.109 1 97.25 114 LYS A C 1
ATOM 890 O O . LYS A 1 114 ? 14.031 -7.621 -4.551 1 97.25 114 LYS A O 1
ATOM 895 N N . SER A 1 115 ? 12.773 -6.805 -2.883 1 95.62 115 SER A N 1
ATOM 896 C CA . SER A 1 115 ? 13.883 -6.633 -1.956 1 95.62 115 SER A CA 1
ATOM 897 C C . SER A 1 115 ? 14.555 -7.969 -1.639 1 95.62 115 SER A C 1
ATOM 899 O O . SER A 1 115 ? 15.781 -8.047 -1.549 1 95.62 115 SER A O 1
ATOM 901 N N . LEU A 1 116 ? 13.773 -8.953 -1.446 1 96.5 116 LEU A N 1
ATOM 902 C CA . LEU A 1 116 ? 14.305 -10.281 -1.136 1 96.5 116 LEU A CA 1
ATOM 903 C C . LEU A 1 116 ? 15.141 -10.812 -2.293 1 96.5 116 LEU A C 1
ATOM 905 O O . LEU A 1 116 ? 16.25 -11.305 -2.088 1 96.5 116 LEU A O 1
ATOM 909 N N . LEU A 1 117 ? 14.602 -10.695 -3.508 1 97.5 117 LEU A N 1
ATOM 910 C CA . LEU A 1 117 ? 15.344 -11.156 -4.676 1 97.5 117 LEU A CA 1
ATOM 911 C C . LEU A 1 117 ? 16.672 -10.406 -4.805 1 97.5 117 LEU A C 1
ATOM 913 O O . LEU A 1 117 ? 17.703 -11.008 -5.117 1 97.5 117 LEU A O 1
ATOM 917 N N . LYS A 1 118 ? 16.672 -9.156 -4.559 1 96.75 118 LYS A N 1
ATOM 918 C CA . LYS A 1 118 ? 17.891 -8.359 -4.586 1 96.75 118 LYS A CA 1
ATOM 919 C C . LYS A 1 118 ? 18.891 -8.836 -3.529 1 96.75 118 LYS A C 1
ATOM 921 O O . LYS A 1 118 ? 20.078 -8.953 -3.801 1 96.75 118 LYS A O 1
ATOM 926 N N . SER A 1 119 ? 18.375 -9.07 -2.373 1 95.44 119 SER A N 1
ATOM 927 C CA . SER A 1 119 ? 19.219 -9.508 -1.273 1 95.44 119 SER A CA 1
ATOM 928 C C . SER A 1 119 ? 19.875 -10.852 -1.576 1 95.44 119 SER A C 1
ATOM 930 O O . SER A 1 119 ? 20.938 -11.18 -1.025 1 95.44 119 SER A O 1
ATOM 932 N N . LEU A 1 120 ? 19.234 -11.625 -2.43 1 94.19 120 LEU A N 1
ATOM 933 C CA . LEU A 1 120 ? 19.766 -12.93 -2.828 1 94.19 120 LEU A CA 1
ATOM 934 C C . LEU A 1 120 ? 20.75 -12.797 -3.984 1 94.19 120 LEU A C 1
ATOM 936 O O . LEU A 1 120 ? 21.234 -13.797 -4.508 1 94.19 120 LEU A O 1
ATOM 940 N N . GLY A 1 121 ? 20.938 -11.547 -4.48 1 96.31 121 GLY A N 1
ATOM 941 C CA . GLY A 1 121 ? 21.969 -11.273 -5.477 1 96.31 121 GLY A CA 1
ATOM 942 C C . GLY A 1 121 ? 21.422 -11.211 -6.891 1 96.31 121 GLY A C 1
ATOM 943 O O . GLY A 1 121 ? 22.188 -11.133 -7.855 1 96.31 121 GLY A O 1
ATOM 944 N N . CYS A 1 122 ? 20.109 -11.266 -7.02 1 97.31 122 CYS A N 1
ATOM 945 C CA . CYS A 1 122 ? 19.516 -11.195 -8.352 1 97.31 122 CYS A CA 1
ATOM 946 C C . CYS A 1 122 ? 19.594 -9.781 -8.914 1 97.31 122 CYS A C 1
ATOM 948 O O . CYS A 1 122 ? 19.203 -8.82 -8.25 1 97.31 122 CYS A O 1
ATOM 950 N N . GLU A 1 123 ? 20.047 -9.75 -10.164 1 97.31 123 GLU A N 1
ATOM 951 C CA . GLU A 1 123 ? 20.016 -8.477 -10.883 1 97.31 123 GLU A CA 1
ATOM 952 C C . GLU A 1 123 ? 18.734 -8.352 -11.711 1 97.31 123 GLU A C 1
ATOM 954 O O . GLU A 1 123 ? 18.484 -9.164 -12.602 1 97.31 123 GLU A O 1
ATOM 959 N N . GLY A 1 124 ? 17.938 -7.363 -11.344 1 97.31 124 GLY A N 1
ATOM 960 C CA . GLY A 1 124 ? 16.719 -7.121 -12.086 1 97.31 124 GLY A CA 1
ATOM 961 C C . GLY A 1 124 ? 15.602 -8.078 -11.719 1 97.31 124 GLY A C 1
ATOM 962 O O . GLY A 1 124 ? 15.797 -9 -10.93 1 97.31 124 GLY A O 1
ATOM 963 N N . LEU A 1 125 ? 14.43 -7.785 -12.242 1 98.06 125 LEU A N 1
ATOM 964 C CA . LEU A 1 125 ? 13.203 -8.516 -11.93 1 98.06 125 LEU A CA 1
ATOM 965 C C . LEU A 1 125 ? 12.273 -8.555 -13.133 1 98.06 125 LEU A C 1
ATOM 967 O O . LEU A 1 125 ? 12.109 -7.547 -13.828 1 98.06 125 LEU A O 1
ATOM 971 N N . VAL A 1 126 ? 11.711 -9.719 -13.383 1 97.69 126 VAL A N 1
ATOM 972 C CA . VAL A 1 126 ? 10.664 -9.836 -14.398 1 97.69 126 VAL A CA 1
ATOM 973 C C . VAL A 1 126 ? 9.391 -10.391 -13.773 1 97.69 126 VAL A C 1
ATOM 975 O O . VAL A 1 126 ? 9.453 -11.203 -12.844 1 97.69 126 VAL A O 1
ATOM 978 N N . VAL A 1 127 ? 8.281 -9.914 -14.195 1 98.12 127 VAL A N 1
ATOM 979 C CA . VAL A 1 127 ? 6.957 -10.445 -13.891 1 98.12 127 VAL A CA 1
ATOM 980 C C . VAL A 1 127 ? 6.152 -10.594 -15.18 1 98.12 127 VAL A C 1
ATOM 982 O O . VAL A 1 127 ? 6.172 -9.711 -16.047 1 98.12 127 VAL A O 1
ATOM 985 N N . TRP A 1 128 ? 5.418 -11.688 -15.289 1 96.88 128 TRP A N 1
ATOM 986 C CA . TRP A 1 128 ? 4.551 -11.922 -16.438 1 96.88 128 TRP A CA 1
ATOM 987 C C . TRP A 1 128 ? 3.082 -11.836 -16.031 1 96.88 128 TRP A C 1
ATOM 989 O O . TRP A 1 128 ? 2.689 -12.328 -14.977 1 96.88 128 TRP A O 1
ATOM 999 N N . CYS A 1 129 ? 2.301 -11.227 -16.859 1 97.25 129 CYS A N 1
ATOM 1000 C CA . CYS A 1 129 ? 0.856 -11.227 -16.656 1 97.25 129 CYS A CA 1
ATOM 1001 C C . CYS A 1 129 ? 0.119 -11.273 -17.984 1 97.25 129 CYS A C 1
ATOM 1003 O O . CYS A 1 129 ? 0.706 -11 -19.031 1 97.25 129 CYS A O 1
ATOM 1005 N N . LEU A 1 130 ? -1.17 -11.727 -17.984 1 96.62 130 LEU A N 1
ATOM 1006 C CA . LEU A 1 130 ? -1.989 -11.68 -19.188 1 96.62 130 LEU A CA 1
ATOM 1007 C C . LEU A 1 130 ? -2.293 -10.234 -19.578 1 96.62 130 LEU A C 1
ATOM 1009 O O . LEU A 1 130 ? -2.611 -9.406 -18.734 1 96.62 130 LEU A O 1
ATOM 1013 N N . GLU A 1 131 ? -2.225 -9.961 -20.828 1 94.62 131 GLU A N 1
ATOM 1014 C CA . GLU A 1 131 ? -2.504 -8.617 -21.328 1 94.62 131 GLU A CA 1
ATOM 1015 C C . GLU A 1 131 ? -3.924 -8.18 -20.984 1 94.62 131 GLU A C 1
ATOM 1017 O O . GLU A 1 131 ? -4.16 -7.012 -20.688 1 94.62 131 GLU A O 1
ATOM 1022 N N . ASP A 1 132 ? -4.812 -9.148 -21.031 1 95.44 132 ASP A N 1
ATOM 1023 C CA . ASP A 1 132 ? -6.227 -8.852 -20.812 1 95.44 132 ASP A CA 1
ATOM 1024 C C . ASP A 1 132 ? -6.527 -8.672 -19.328 1 95.44 132 ASP A C 1
ATOM 1026 O O . ASP A 1 132 ? -7.648 -8.32 -18.953 1 95.44 132 ASP A O 1
ATOM 1030 N N . SER A 1 133 ? -5.566 -8.953 -18.469 1 95.81 133 SER A N 1
ATOM 1031 C CA . SER A 1 133 ? -5.734 -8.68 -17.047 1 95.81 133 SER A CA 1
ATOM 1032 C C . SER A 1 133 ? -5.402 -7.227 -16.719 1 95.81 133 SER A C 1
ATOM 1034 O O . SER A 1 133 ? -4.285 -6.918 -16.312 1 95.81 133 SER A O 1
ATOM 1036 N N . ALA A 1 134 ? -6.402 -6.43 -16.859 1 94.88 134 ALA A N 1
ATOM 1037 C CA . ALA A 1 134 ? -6.199 -4.988 -16.734 1 94.88 134 ALA A CA 1
ATOM 1038 C C . ALA A 1 134 ? -5.664 -4.625 -15.352 1 94.88 134 ALA A C 1
ATOM 1040 O O . ALA A 1 134 ? -4.809 -3.748 -15.219 1 94.88 134 ALA A O 1
ATOM 1041 N N . ASN A 1 135 ? -6.145 -5.281 -14.336 1 95.25 135 ASN A N 1
ATOM 1042 C CA . ASN A 1 135 ? -5.707 -4.996 -12.969 1 95.25 135 ASN A CA 1
ATOM 1043 C C . ASN A 1 135 ? -4.219 -5.277 -12.789 1 95.25 135 ASN A C 1
ATOM 1045 O O . ASN A 1 135 ? -3.49 -4.449 -12.242 1 95.25 135 ASN A O 1
ATOM 1049 N N . ALA A 1 136 ? -3.82 -6.438 -13.242 1 96.5 136 ALA A N 1
ATOM 1050 C CA . ALA A 1 136 ? -2.406 -6.789 -13.141 1 96.5 136 ALA A CA 1
ATOM 1051 C C . ALA A 1 136 ? -1.547 -5.855 -13.984 1 96.5 136 ALA A C 1
ATOM 1053 O O . ALA A 1 136 ? -0.517 -5.359 -13.523 1 96.5 136 ALA A O 1
ATOM 1054 N N . TYR A 1 137 ? -2.004 -5.559 -15.195 1 95.44 137 TYR A N 1
ATOM 1055 C CA . TYR A 1 137 ? -1.271 -4.68 -16.094 1 95.44 137 TYR A CA 1
ATOM 1056 C C . TYR A 1 137 ? -1.058 -3.307 -15.469 1 95.44 137 TYR A C 1
ATOM 1058 O O . TYR A 1 137 ? 0.07 -2.809 -15.422 1 95.44 137 TYR A O 1
ATOM 1066 N N . ASN A 1 138 ? -2.1 -2.754 -14.992 1 94.12 138 ASN A N 1
ATOM 1067 C CA . ASN A 1 138 ? -2.043 -1.428 -14.391 1 94.12 138 ASN A CA 1
ATOM 1068 C C . ASN A 1 138 ? -1.194 -1.425 -13.125 1 94.12 138 ASN A C 1
ATOM 1070 O O . ASN A 1 138 ? -0.475 -0.461 -12.852 1 94.12 138 ASN A O 1
ATOM 1074 N N . PHE A 1 139 ? -1.274 -2.469 -12.422 1 96.12 139 PHE A N 1
ATOM 1075 C CA . PHE A 1 139 ? -0.5 -2.586 -11.195 1 96.12 139 PHE A CA 1
ATOM 1076 C C . PHE A 1 139 ? 0.995 -2.539 -11.484 1 96.12 139 PHE A C 1
ATOM 1078 O O . PHE A 1 139 ? 1.723 -1.73 -10.906 1 96.12 139 PHE A O 1
ATOM 1085 N N . PHE A 1 140 ? 1.434 -3.365 -12.383 1 97.12 140 PHE A N 1
ATOM 1086 C CA . PHE A 1 140 ? 2.865 -3.471 -12.641 1 97.12 140 PHE A CA 1
ATOM 1087 C C . PHE A 1 140 ? 3.381 -2.227 -13.352 1 97.12 140 PHE A C 1
ATOM 1089 O O . PHE A 1 140 ? 4.492 -1.77 -13.086 1 97.12 140 PHE A O 1
ATOM 1096 N N . HIS A 1 141 ? 2.543 -1.713 -14.195 1 94.06 141 HIS A N 1
ATOM 1097 C CA . HIS A 1 141 ? 2.896 -0.451 -14.836 1 94.06 141 HIS A CA 1
ATOM 1098 C C . HIS A 1 141 ? 3.072 0.659 -13.805 1 94.06 141 HIS A C 1
ATOM 1100 O O . HIS A 1 141 ? 4.07 1.382 -13.828 1 94.06 141 HIS A O 1
ATOM 1106 N N . SER A 1 142 ? 2.182 0.758 -12.875 1 91.44 142 SER A N 1
ATOM 1107 C CA . SER A 1 142 ? 2.219 1.791 -11.844 1 91.44 142 SER A CA 1
ATOM 1108 C C . SER A 1 142 ? 3.355 1.547 -10.859 1 91.44 142 SER A C 1
ATOM 1110 O O . SER A 1 142 ? 3.846 2.482 -10.219 1 91.44 142 SER A O 1
ATOM 1112 N N . ALA A 1 143 ? 3.779 0.312 -10.75 1 94 143 ALA A N 1
ATOM 1113 C CA . ALA A 1 143 ? 4.871 -0.048 -9.844 1 94 143 ALA A CA 1
ATOM 1114 C C . ALA A 1 143 ? 6.227 0.239 -10.484 1 94 143 ALA A C 1
ATOM 1116 O O . ALA A 1 143 ? 7.27 -0.023 -9.883 1 94 143 ALA A O 1
ATOM 1117 N N . GLY A 1 144 ? 6.207 0.747 -11.727 1 93.56 144 GLY A N 1
ATOM 1118 C CA . GLY A 1 144 ? 7.438 1.197 -12.359 1 93.56 144 GLY A CA 1
ATOM 1119 C C . GLY A 1 144 ? 7.996 0.202 -13.359 1 93.56 144 GLY A C 1
ATOM 1120 O O . GLY A 1 144 ? 9.133 0.346 -13.82 1 93.56 144 GLY A O 1
ATOM 1121 N N . GLY A 1 145 ? 7.172 -0.812 -13.672 1 96.38 145 GLY A N 1
ATOM 1122 C CA . GLY A 1 145 ? 7.609 -1.807 -14.641 1 96.38 145 GLY A CA 1
ATOM 1123 C C . GLY A 1 145 ? 7.594 -1.297 -16.062 1 96.38 145 GLY A C 1
ATOM 1124 O O . GLY A 1 145 ? 6.715 -0.524 -16.453 1 96.38 145 GLY A O 1
ATOM 1125 N N . ARG A 1 146 ? 8.656 -1.742 -16.797 1 95 146 ARG A N 1
ATOM 1126 C CA . ARG A 1 146 ? 8.672 -1.484 -18.234 1 95 146 ARG A CA 1
ATOM 1127 C C . ARG A 1 146 ? 8.227 -2.713 -19.016 1 95 146 ARG A C 1
ATOM 1129 O O . ARG A 1 146 ? 8.727 -3.818 -18.797 1 95 146 ARG A O 1
ATOM 1136 N N . ASP A 1 147 ? 7.215 -2.51 -19.875 1 86.44 147 ASP A N 1
ATOM 1137 C CA . ASP A 1 147 ? 6.707 -3.609 -20.688 1 86.44 147 ASP A CA 1
ATOM 1138 C C . ASP A 1 147 ? 7.645 -3.906 -21.844 1 86.44 147 ASP A C 1
ATOM 1140 O O . ASP A 1 147 ? 7.828 -3.066 -22.734 1 86.44 147 ASP A O 1
ATOM 1144 N N . ILE A 1 148 ? 8.188 -5.051 -21.938 1 80.69 148 ILE A N 1
ATOM 1145 C CA . ILE A 1 148 ? 9.25 -5.266 -22.906 1 80.69 148 ILE A CA 1
ATOM 1146 C C . ILE A 1 148 ? 8.992 -6.559 -23.688 1 80.69 148 ILE A C 1
ATOM 1148 O O . ILE A 1 148 ? 9.664 -6.84 -24.672 1 80.69 148 ILE A O 1
ATOM 1152 N N . ALA A 1 149 ? 8.227 -7.367 -23.25 1 76.62 149 ALA A N 1
ATOM 1153 C CA . ALA A 1 149 ? 8.148 -8.688 -23.875 1 76.62 149 ALA A CA 1
ATOM 1154 C C . ALA A 1 149 ? 6.703 -9.141 -24.016 1 76.62 149 ALA A C 1
ATOM 1156 O O . ALA A 1 149 ? 5.828 -8.688 -23.281 1 76.62 149 ALA A O 1
ATOM 1157 N N . GLU A 1 150 ? 6.586 -9.875 -25.078 1 87.19 150 GLU A N 1
ATOM 1158 C CA . GLU A 1 150 ? 5.262 -10.453 -25.312 1 87.19 150 GLU A CA 1
ATOM 1159 C C . GLU A 1 150 ? 5.352 -11.945 -25.594 1 87.19 150 GLU A C 1
ATOM 1161 O O . GLU A 1 150 ? 6.387 -12.438 -26.062 1 87.19 150 GLU A O 1
ATOM 1166 N N . GLY A 1 151 ? 4.398 -12.617 -25.125 1 88.25 151 GLY A N 1
ATOM 1167 C CA . GLY A 1 151 ? 4.246 -14.039 -25.406 1 88.25 151 GLY A CA 1
ATOM 1168 C C . GLY A 1 151 ? 2.797 -14.484 -25.453 1 88.25 151 GLY A C 1
ATOM 1169 O O . GLY A 1 151 ? 1.885 -13.656 -25.375 1 88.25 151 GLY A O 1
ATOM 1170 N N . MET A 1 152 ? 2.715 -15.781 -25.797 1 92 152 MET A N 1
ATOM 1171 C CA . MET A 1 152 ? 1.384 -16.375 -25.812 1 92 152 MET A CA 1
ATOM 1172 C C . MET A 1 152 ? 1.272 -17.5 -24.781 1 92 152 MET A C 1
ATOM 1174 O O . MET A 1 152 ? 2.264 -18.156 -24.469 1 92 152 MET A O 1
ATOM 1178 N N . GLU A 1 153 ? 0.114 -17.641 -24.25 1 91.69 153 GLU A N 1
ATOM 1179 C CA . GLU A 1 153 ? -0.231 -18.734 -23.328 1 91.69 153 GLU A CA 1
ATOM 1180 C C . GLU A 1 153 ? -1.553 -19.375 -23.734 1 91.69 153 GLU A C 1
ATOM 1182 O O . GLU A 1 153 ? -2.506 -18.688 -24.094 1 91.69 153 GLU A O 1
ATOM 1187 N N . ASP A 1 154 ? -1.549 -20.719 -23.672 1 92.38 154 ASP A N 1
ATOM 1188 C CA . ASP A 1 154 ? -2.74 -21.453 -24.078 1 92.38 154 ASP A CA 1
ATOM 1189 C C . ASP A 1 154 ? -3.518 -21.953 -22.859 1 92.38 154 ASP A C 1
ATOM 1191 O O . ASP A 1 154 ? -2.934 -22.5 -21.922 1 92.38 154 ASP A O 1
ATOM 1195 N N . PHE A 1 155 ? -4.75 -21.734 -22.906 1 93.31 155 PHE A N 1
ATOM 1196 C CA . PHE A 1 155 ? -5.691 -22.234 -21.906 1 93.31 155 PHE A CA 1
ATOM 1197 C C . PHE A 1 155 ? -6.832 -22.984 -22.594 1 93.31 155 PHE A C 1
ATOM 1199 O O . PHE A 1 155 ? -7.867 -22.406 -22.906 1 93.31 155 PHE A O 1
ATOM 1206 N N . GLY A 1 156 ? -6.652 -24.266 -22.641 1 88.06 156 GLY A N 1
ATOM 1207 C CA . GLY A 1 156 ? -7.594 -25.016 -23.469 1 88.06 156 GLY A CA 1
ATOM 1208 C C . GLY A 1 156 ? -7.602 -24.562 -24.922 1 88.06 156 GLY A C 1
ATOM 1209 O O . GLY A 1 156 ? -6.566 -24.578 -25.578 1 88.06 156 GLY A O 1
ATOM 1210 N N . GLU A 1 157 ? -8.703 -24.125 -25.422 1 89.25 157 GLU A N 1
ATOM 1211 C CA . GLU A 1 157 ? -8.859 -23.734 -26.812 1 89.25 157 GLU A CA 1
ATOM 1212 C C . GLU A 1 157 ? -8.594 -22.234 -27 1 89.25 157 GLU A C 1
ATOM 1214 O O . GLU A 1 157 ? -8.617 -21.734 -28.125 1 89.25 157 GLU A O 1
ATOM 1219 N N . LYS A 1 158 ? -8.336 -21.562 -25.906 1 91.94 158 LYS A N 1
ATOM 1220 C CA . LYS A 1 158 ? -8.117 -20.125 -25.969 1 91.94 158 LYS A CA 1
ATOM 1221 C C . LYS A 1 158 ? -6.629 -19.797 -25.922 1 91.94 158 LYS A C 1
ATOM 1223 O O . LYS A 1 158 ? -5.879 -20.391 -25.141 1 91.94 158 LYS A O 1
ATOM 1228 N N . HIS A 1 159 ? -6.273 -18.906 -26.844 1 94.31 159 HIS A N 1
ATOM 1229 C CA . HIS A 1 159 ? -4.91 -18.375 -26.875 1 94.31 159 HIS A CA 1
ATOM 1230 C C . HIS A 1 159 ? -4.867 -16.922 -26.406 1 94.31 159 HIS A C 1
ATOM 1232 O O . HIS A 1 159 ? -5.496 -16.062 -27.016 1 94.31 159 HIS A O 1
ATOM 1238 N N . LEU A 1 160 ? -4.062 -16.734 -25.312 1 95.06 160 LEU A N 1
ATOM 1239 C CA . LEU A 1 160 ? -4.043 -15.398 -24.719 1 95.06 160 LEU A CA 1
ATOM 1240 C C . LEU A 1 160 ? -2.635 -14.812 -24.75 1 95.06 160 LEU A C 1
ATOM 1242 O O . LEU A 1 160 ? -1.652 -15.531 -24.562 1 95.06 160 LEU A O 1
ATOM 1246 N N . LYS A 1 161 ? -2.57 -13.562 -24.938 1 95.31 161 LYS A N 1
ATOM 1247 C CA . LYS A 1 161 ? -1.294 -12.852 -24.922 1 95.31 161 LYS A CA 1
ATOM 1248 C C . LYS A 1 161 ? -0.851 -12.555 -23.484 1 95.31 161 LYS A C 1
ATOM 1250 O O . LYS A 1 161 ? -1.663 -12.156 -22.656 1 95.31 161 LYS A O 1
ATOM 1255 N N . LYS A 1 162 ? 0.434 -12.773 -23.266 1 95.81 162 LYS A N 1
ATOM 1256 C CA . LYS A 1 162 ? 1.032 -12.359 -22 1 95.81 162 LYS A CA 1
ATOM 1257 C C . LYS A 1 162 ? 2.096 -11.289 -22.219 1 95.81 162 LYS A C 1
ATOM 1259 O O . LYS A 1 162 ? 2.713 -11.227 -23.281 1 95.81 162 LYS A O 1
ATOM 1264 N N . VAL A 1 163 ? 2.268 -10.414 -21.234 1 96.31 163 VAL A N 1
ATOM 1265 C CA . VAL A 1 163 ? 3.238 -9.32 -21.281 1 96.31 163 VAL A CA 1
ATOM 1266 C C . VAL A 1 163 ? 4.223 -9.453 -20.125 1 96.31 163 VAL A C 1
ATOM 1268 O O . VAL A 1 163 ? 3.83 -9.797 -19 1 96.31 163 VAL A O 1
ATOM 1271 N N . GLY A 1 164 ? 5.457 -9.242 -20.453 1 96.44 164 GLY A N 1
ATOM 1272 C CA . GLY A 1 164 ? 6.496 -9.227 -19.438 1 96.44 164 GLY A CA 1
ATOM 1273 C C . GLY A 1 164 ? 6.871 -7.832 -18.984 1 96.44 164 GLY A C 1
ATOM 1274 O O . GLY A 1 164 ? 7.129 -6.953 -19.812 1 96.44 164 GLY A O 1
ATOM 1275 N N . PHE A 1 165 ? 6.84 -7.539 -17.672 1 97.75 165 PHE A N 1
ATOM 1276 C CA . PHE A 1 165 ? 7.328 -6.305 -17.078 1 97.75 165 PHE A CA 1
ATOM 1277 C C . PHE A 1 165 ? 8.695 -6.516 -16.438 1 97.75 165 PHE A C 1
ATOM 1279 O O . PHE A 1 165 ? 8.922 -7.52 -15.75 1 97.75 165 PHE A O 1
ATOM 1286 N N . VAL A 1 166 ? 9.578 -5.531 -16.641 1 97.5 166 VAL A N 1
ATOM 1287 C CA . VAL A 1 166 ? 10.922 -5.727 -16.109 1 97.5 166 VAL A CA 1
ATOM 1288 C C . VAL A 1 166 ? 11.328 -4.52 -15.258 1 97.5 166 VAL A C 1
ATOM 1290 O O . VAL A 1 166 ? 10.844 -3.406 -15.484 1 97.5 166 VAL A O 1
ATOM 1293 N N . TRP A 1 167 ? 12.102 -4.738 -14.234 1 96.56 167 TRP A N 1
ATOM 1294 C CA . TRP A 1 167 ? 12.766 -3.756 -13.383 1 96.56 167 TRP A CA 1
ATOM 1295 C C . TRP A 1 167 ? 14.273 -3.984 -13.359 1 96.56 167 TRP A C 1
ATOM 1297 O O . TRP A 1 167 ? 14.734 -5.125 -13.422 1 96.56 167 TRP A O 1
ATOM 1307 N N . SER A 1 168 ? 15.031 -2.846 -13.328 1 90.31 168 SER A N 1
ATOM 1308 C CA . SER A 1 168 ? 16.484 -2.943 -13.32 1 90.31 168 SER A CA 1
ATOM 1309 C C . SER A 1 168 ? 17.031 -2.957 -11.898 1 90.31 168 SER A C 1
ATOM 1311 O O . SER A 1 168 ? 16.406 -2.412 -10.984 1 90.31 168 SER A O 1
ATOM 1313 N N . MET B 1 1 ? 14.773 -15.484 6.105 1 55.19 1 MET B N 1
ATOM 1314 C CA . MET B 1 1 ? 14.242 -14.281 5.461 1 55.19 1 MET B CA 1
ATOM 1315 C C . MET B 1 1 ? 13.469 -13.438 6.461 1 55.19 1 MET B C 1
ATOM 1317 O O . MET B 1 1 ? 12.688 -13.961 7.254 1 55.19 1 MET B O 1
ATOM 1321 N N . LYS B 1 2 ? 13.898 -12.203 6.656 1 64.31 2 LYS B N 1
ATOM 1322 C CA . LYS B 1 2 ? 13.383 -11.414 7.77 1 64.31 2 LYS B CA 1
ATOM 1323 C C . LYS B 1 2 ? 11.992 -10.867 7.457 1 64.31 2 LYS B C 1
ATOM 1325 O O . LYS B 1 2 ? 11.648 -10.672 6.289 1 64.31 2 LYS B O 1
ATOM 1330 N N . THR B 1 3 ? 11.039 -11.008 8.336 1 80.06 3 THR B N 1
ATOM 1331 C CA . THR B 1 3 ? 9.664 -10.516 8.406 1 80.06 3 THR B CA 1
ATOM 1332 C C . THR B 1 3 ? 9.648 -8.992 8.508 1 80.06 3 THR B C 1
ATOM 1334 O O . THR B 1 3 ? 10.477 -8.406 9.211 1 80.06 3 THR B O 1
ATOM 1337 N N . VAL B 1 4 ? 8.961 -8.484 7.527 1 88 4 VAL B N 1
ATOM 1338 C CA . VAL B 1 4 ? 8.727 -7.055 7.727 1 88 4 VAL B CA 1
ATOM 1339 C C . VAL B 1 4 ? 7.375 -6.848 8.406 1 88 4 VAL B C 1
ATOM 1341 O O . VAL B 1 4 ? 6.359 -7.383 7.965 1 88 4 VAL B O 1
ATOM 1344 N N . SER B 1 5 ? 7.438 -6.113 9.594 1 94.19 5 SER B N 1
ATOM 1345 C CA . SER B 1 5 ? 6.23 -5.812 10.352 1 94.19 5 SER B CA 1
ATOM 1346 C C . SER B 1 5 ? 5.812 -4.355 10.18 1 94.19 5 SER B C 1
ATOM 1348 O O . SER B 1 5 ? 6.617 -3.443 10.383 1 94.19 5 SER B O 1
ATOM 1350 N N . ILE B 1 6 ? 4.617 -4.16 9.773 1 96.38 6 ILE B N 1
ATOM 1351 C CA . ILE B 1 6 ? 4.023 -2.844 9.586 1 96.38 6 ILE B CA 1
ATOM 1352 C C . ILE B 1 6 ? 2.803 -2.693 10.492 1 96.38 6 ILE B C 1
ATOM 1354 O O . ILE B 1 6 ? 1.944 -3.578 10.539 1 96.38 6 ILE B O 1
ATOM 1358 N N . GLU B 1 7 ? 2.783 -1.624 11.242 1 96.88 7 GLU B N 1
ATOM 1359 C CA . GLU B 1 7 ? 1.639 -1.35 12.102 1 96.88 7 GLU B CA 1
ATOM 1360 C C . GLU B 1 7 ? 1.111 0.066 11.883 1 96.88 7 GLU B C 1
ATOM 1362 O O . GLU B 1 7 ? 1.884 1.026 11.867 1 96.88 7 GLU B O 1
ATOM 1367 N N . VAL B 1 8 ? -0.173 0.202 11.633 1 97.88 8 VAL B N 1
ATOM 1368 C CA . VAL B 1 8 ? -0.838 1.498 11.703 1 97.88 8 VAL B CA 1
ATOM 1369 C C . VAL B 1 8 ? -1.569 1.631 13.039 1 97.88 8 VAL B C 1
ATOM 1371 O O . VAL B 1 8 ? -2.436 0.815 13.359 1 97.88 8 VAL B O 1
ATOM 1374 N N . ARG B 1 9 ? -1.219 2.658 13.773 1 97.62 9 ARG B N 1
ATOM 1375 C CA . ARG B 1 9 ? -1.724 2.805 15.133 1 97.62 9 ARG B CA 1
ATOM 1376 C C . ARG B 1 9 ? -1.685 4.266 15.578 1 97.62 9 ARG B C 1
ATOM 1378 O O . ARG B 1 9 ? -1.098 5.109 14.898 1 97.62 9 ARG B O 1
ATOM 1385 N N . PRO B 1 10 ? -2.387 4.57 16.688 1 97.44 10 PRO B N 1
ATOM 1386 C CA . PRO B 1 10 ? -2.279 5.938 17.203 1 97.44 10 PRO B CA 1
ATOM 1387 C C . PRO B 1 10 ? -0.849 6.316 17.578 1 97.44 10 PRO B C 1
ATOM 1389 O O . PRO B 1 10 ? -0.101 5.484 18.094 1 97.44 10 PRO B O 1
ATOM 1392 N N . GLY B 1 11 ? -0.468 7.555 17.266 1 97.75 11 GLY B N 1
ATOM 1393 C CA . GLY B 1 11 ? 0.803 8.078 17.734 1 97.75 11 GLY B CA 1
ATOM 1394 C C . GLY B 1 11 ? 0.803 8.398 19.219 1 97.75 11 GLY B C 1
ATOM 1395 O O . GLY B 1 11 ? -0.233 8.758 19.781 1 97.75 11 GLY B O 1
ATOM 1396 N N . GLU B 1 12 ? 1.96 8.312 19.797 1 97.44 12 GLU B N 1
ATOM 1397 C CA . GLU B 1 12 ? 2.082 8.539 21.234 1 97.44 12 GLU B CA 1
ATOM 1398 C C . GLU B 1 12 ? 2.973 9.742 21.531 1 97.44 12 GLU B C 1
ATOM 1400 O O . GLU B 1 12 ? 3.867 10.062 20.734 1 97.44 12 GLU B O 1
ATOM 1405 N N . PRO B 1 13 ? 2.801 10.336 22.766 1 97.94 13 PRO B N 1
ATOM 1406 C CA . PRO B 1 13 ? 3.566 11.539 23.094 1 97.94 13 PRO B CA 1
ATOM 1407 C C . PRO B 1 13 ? 5.074 11.297 23.094 1 97.94 13 PRO B C 1
ATOM 1409 O O . PRO B 1 13 ? 5.844 12.18 22.703 1 97.94 13 PRO B O 1
ATOM 1412 N N . HIS B 1 14 ? 5.496 10.141 23.5 1 98 14 HIS B N 1
ATOM 1413 C CA . HIS B 1 14 ? 6.93 9.8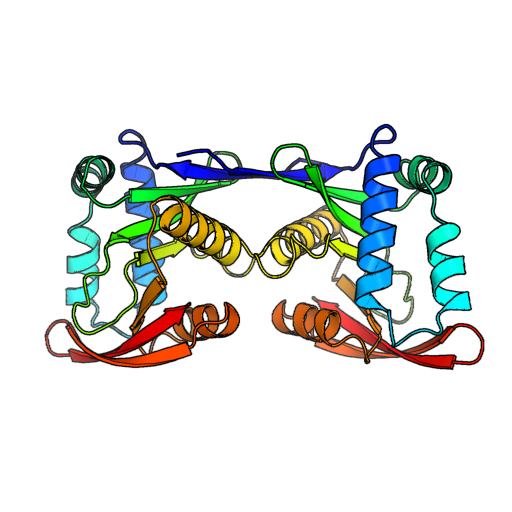91 23.594 1 98 14 HIS B CA 1
ATOM 1414 C C . HIS B 1 14 ? 7.551 9.742 22.203 1 98 14 HIS B C 1
ATOM 1416 O O . HIS B 1 14 ? 8.773 9.75 22.062 1 98 14 HIS B O 1
ATOM 1422 N N . GLU B 1 15 ? 6.711 9.695 21.156 1 98.5 15 GLU B N 1
ATOM 1423 C CA . GLU B 1 15 ? 7.172 9.57 19.781 1 98.5 15 GLU B CA 1
ATOM 1424 C C . GLU B 1 15 ? 7.191 10.922 19.078 1 98.5 15 GLU B C 1
ATOM 1426 O O . GLU B 1 15 ? 7.488 11 17.875 1 98.5 15 GLU B O 1
ATOM 1431 N N . ALA B 1 16 ? 6.977 11.961 19.766 1 98.69 16 ALA B N 1
ATOM 1432 C CA . ALA B 1 16 ? 6.793 13.297 19.219 1 98.69 16 ALA B CA 1
ATOM 1433 C C . ALA B 1 16 ? 8.016 13.727 18.406 1 98.69 16 ALA B C 1
ATOM 1435 O O . ALA B 1 16 ? 7.891 14.344 17.344 1 98.69 16 ALA B O 1
ATOM 1436 N N . ALA B 1 17 ? 9.18 13.406 18.891 1 98.75 17 ALA B N 1
ATOM 1437 C CA . ALA B 1 17 ? 10.398 13.781 18.188 1 98.75 17 ALA B CA 1
ATOM 1438 C C . ALA B 1 17 ? 10.477 13.094 16.828 1 98.75 17 ALA B C 1
ATOM 1440 O O . ALA B 1 17 ? 10.82 13.727 15.82 1 98.75 17 ALA B O 1
ATOM 1441 N N . ALA B 1 18 ? 10.18 11.805 16.797 1 98.81 18 ALA B N 1
ATOM 1442 C CA . ALA B 1 18 ? 10.203 11.039 15.555 1 98.81 18 ALA B CA 1
ATOM 1443 C C . ALA B 1 18 ? 9.141 11.547 14.578 1 98.81 18 ALA B C 1
ATOM 1445 O O . ALA B 1 18 ? 9.391 11.633 13.375 1 98.81 18 ALA B O 1
ATOM 1446 N N . ILE B 1 19 ? 8 11.898 15.047 1 98.81 19 ILE B N 1
ATOM 1447 C CA . ILE B 1 19 ? 6.918 12.414 14.211 1 98.81 19 ILE B CA 1
ATOM 1448 C C . ILE B 1 19 ? 7.305 13.781 13.648 1 98.81 19 ILE B C 1
ATOM 1450 O O . ILE B 1 19 ? 7.074 14.055 12.469 1 98.81 19 ILE B O 1
ATOM 1454 N N . ALA B 1 20 ? 7.922 14.609 14.508 1 98.88 20 ALA B N 1
ATOM 1455 C CA . ALA B 1 20 ? 8.414 15.906 14.055 1 98.88 20 ALA B CA 1
ATOM 1456 C C . ALA B 1 20 ? 9.414 15.742 12.906 1 98.88 20 ALA B C 1
ATOM 1458 O O . ALA B 1 20 ? 9.383 16.516 11.945 1 98.88 20 ALA B O 1
ATOM 1459 N N . ASP B 1 21 ? 10.219 14.781 13.039 1 98.81 21 ASP B N 1
ATOM 1460 C CA . ASP B 1 21 ? 11.219 14.531 12.008 1 98.81 21 ASP B CA 1
ATOM 1461 C C . ASP B 1 21 ? 10.562 14.078 10.703 1 98.81 21 ASP B C 1
ATOM 1463 O O . ASP B 1 21 ? 10.953 14.523 9.617 1 98.81 21 ASP B O 1
ATOM 1467 N N . VAL B 1 22 ? 9.578 13.195 10.773 1 98.88 22 VAL B N 1
ATOM 1468 C CA . VAL B 1 22 ? 8.836 12.781 9.594 1 98.88 22 VAL B CA 1
ATOM 1469 C C . VAL B 1 22 ? 8.211 14 8.922 1 98.88 22 VAL B C 1
ATOM 1471 O O . VAL B 1 22 ? 8.305 14.172 7.707 1 98.88 22 VAL B O 1
ATOM 1474 N N . HIS B 1 23 ? 7.551 14.844 9.734 1 98.81 23 HIS B N 1
ATOM 1475 C CA . HIS B 1 23 ? 6.934 16.062 9.211 1 98.81 23 HIS B CA 1
ATOM 1476 C C . HIS B 1 23 ? 7.957 16.922 8.492 1 98.81 23 HIS B C 1
ATOM 1478 O O . HIS B 1 23 ? 7.742 17.312 7.34 1 98.81 23 HIS B O 1
ATOM 1484 N N . ARG B 1 24 ? 9.062 17.125 9.117 1 98.69 24 ARG B N 1
ATOM 1485 C CA . ARG B 1 24 ? 10.086 18 8.57 1 98.69 24 ARG B CA 1
ATOM 1486 C C . ARG B 1 24 ? 10.578 17.5 7.223 1 98.69 24 ARG B C 1
ATOM 1488 O O . ARG B 1 24 ? 10.516 18.219 6.223 1 98.69 24 ARG B O 1
ATOM 1495 N N . VAL B 1 25 ? 11 16.297 7.141 1 98.69 25 VAL B N 1
ATOM 1496 C CA . VAL B 1 25 ? 11.641 15.773 5.934 1 98.69 25 VAL B CA 1
ATOM 1497 C C . VAL B 1 25 ? 10.609 15.625 4.82 1 98.69 25 VAL B C 1
ATOM 1499 O O . VAL B 1 25 ? 10.898 15.891 3.652 1 98.69 25 VAL B O 1
ATOM 1502 N N . SER B 1 26 ? 9.406 15.219 5.145 1 98.62 26 SER B N 1
ATOM 1503 C CA . SER B 1 26 ? 8.375 15.016 4.129 1 98.62 26 SER B CA 1
ATOM 1504 C C . SER B 1 26 ? 7.891 16.344 3.559 1 98.62 26 SER B C 1
ATOM 1506 O O . SER B 1 26 ? 7.645 16.453 2.355 1 98.62 26 SER B O 1
ATOM 1508 N N . TRP B 1 27 ? 7.742 17.391 4.391 1 98.5 27 TRP B N 1
ATOM 1509 C CA . TRP B 1 27 ? 7.301 18.703 3.924 1 98.5 27 TRP B CA 1
ATOM 1510 C C . TRP B 1 27 ? 8.344 19.344 3.016 1 98.5 27 TRP B C 1
ATOM 1512 O O . TRP B 1 27 ? 8.016 19.875 1.954 1 98.5 27 TRP B O 1
ATOM 1522 N N . LEU B 1 28 ? 9.547 19.281 3.475 1 98.38 28 LEU B N 1
ATOM 1523 C CA . LEU B 1 28 ? 10.609 19.859 2.662 1 98.38 28 LEU B CA 1
ATOM 1524 C C . LEU B 1 28 ? 10.688 19.188 1.3 1 98.38 28 LEU B C 1
ATOM 1526 O O . LEU B 1 28 ? 10.891 19.844 0.281 1 98.38 28 LEU B O 1
ATOM 1530 N N . GLN B 1 29 ? 10.539 17.938 1.303 1 97.94 29 GLN B N 1
ATOM 1531 C CA . GLN B 1 29 ? 10.539 17.203 0.04 1 97.94 29 GLN B CA 1
ATOM 1532 C C . GLN B 1 29 ? 9.312 17.562 -0.798 1 97.94 29 GLN B C 1
ATOM 1534 O O . GLN B 1 29 ? 9.43 17.781 -2.004 1 97.94 29 GLN B O 1
ATOM 1539 N N . ALA B 1 30 ? 8.117 17.562 -0.253 1 97.62 30 ALA B N 1
ATOM 1540 C CA . ALA B 1 30 ? 6.848 17.719 -0.961 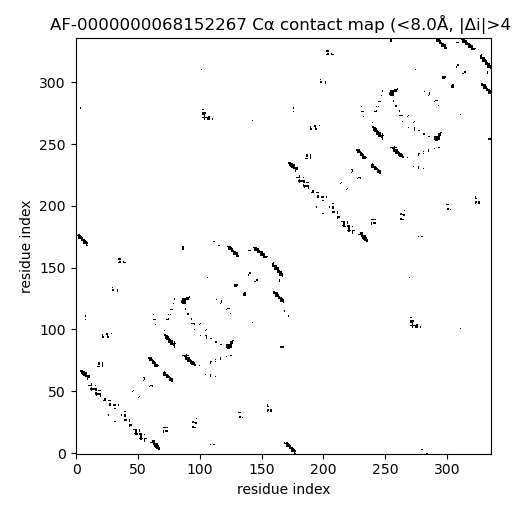1 97.62 30 ALA B CA 1
ATOM 1541 C C . ALA B 1 30 ? 6.688 19.125 -1.521 1 97.62 30 ALA B C 1
ATOM 1543 O O . ALA B 1 30 ? 6.137 19.312 -2.607 1 97.62 30 ALA B O 1
ATOM 1544 N N . TYR B 1 31 ? 7.258 20.109 -0.814 1 97.69 31 TYR B N 1
ATOM 1545 C CA . TYR B 1 31 ? 6.867 21.469 -1.15 1 97.69 31 TYR B CA 1
ATOM 1546 C C . TYR B 1 31 ? 8.078 22.281 -1.593 1 97.69 31 TYR B C 1
ATOM 1548 O O . TYR B 1 31 ? 7.938 23.453 -1.97 1 97.69 31 TYR B O 1
ATOM 1556 N N . GLY B 1 32 ? 9.258 21.641 -1.488 1 96.75 32 GLY B N 1
ATOM 1557 C CA . GLY B 1 32 ? 10.406 22.312 -2.076 1 96.75 32 GLY B CA 1
ATOM 1558 C C . GLY B 1 32 ? 10.188 22.703 -3.525 1 96.75 32 GLY B C 1
ATOM 1559 O O . GLY B 1 32 ? 9.789 21.875 -4.348 1 96.75 32 GLY B O 1
ATOM 1560 N N . GLY B 1 33 ? 10.453 23.938 -3.873 1 95.25 33 GLY B N 1
ATOM 1561 C CA . GLY B 1 33 ? 10.273 24.406 -5.238 1 95.25 33 GLY B CA 1
ATOM 1562 C C . GLY B 1 33 ? 8.859 24.875 -5.527 1 95.25 33 GLY B C 1
ATOM 1563 O O . GLY B 1 33 ? 8.602 25.469 -6.574 1 95.25 33 GLY B O 1
ATOM 1564 N N . ILE B 1 34 ? 7.945 24.609 -4.652 1 96.12 34 ILE B N 1
ATOM 1565 C CA . ILE B 1 34 ? 6.555 25.016 -4.801 1 96.12 34 ILE B CA 1
ATOM 1566 C C . ILE B 1 34 ? 6.266 26.203 -3.879 1 96.12 34 ILE B C 1
ATOM 1568 O O . ILE B 1 34 ? 5.73 27.219 -4.316 1 96.12 34 ILE B O 1
ATOM 1572 N N . ILE B 1 35 ? 6.641 26.078 -2.643 1 96.5 35 ILE B N 1
ATOM 1573 C CA . ILE B 1 35 ? 6.531 27.125 -1.643 1 96.5 35 ILE B CA 1
ATOM 1574 C C . ILE B 1 35 ? 7.883 27.812 -1.464 1 96.5 35 ILE B C 1
ATOM 1576 O O . ILE B 1 35 ? 8.922 27.141 -1.386 1 96.5 35 ILE B O 1
ATOM 1580 N N . PRO B 1 36 ? 7.867 29.156 -1.422 1 95.94 36 PRO B N 1
ATOM 1581 C CA . PRO B 1 36 ? 9.148 29.828 -1.193 1 95.94 36 PRO B CA 1
ATOM 1582 C C . PRO B 1 36 ? 9.875 29.328 0.048 1 95.94 36 PRO B C 1
ATOM 1584 O O . PRO B 1 36 ? 9.234 28.984 1.046 1 95.94 36 PRO B O 1
ATOM 1587 N N . HIS B 1 37 ? 11.188 29.281 -0.035 1 95.88 37 HIS B N 1
ATOM 1588 C CA . HIS B 1 37 ? 12.039 28.609 0.936 1 95.88 37 HIS B CA 1
ATOM 1589 C C . HIS B 1 37 ? 11.812 29.156 2.342 1 95.88 37 HIS B C 1
ATOM 1591 O O . HIS B 1 37 ? 11.586 28.375 3.279 1 95.88 37 HIS B O 1
ATOM 1597 N N . ARG B 1 38 ? 11.82 30.453 2.537 1 95.31 38 ARG B N 1
ATOM 1598 C CA . ARG B 1 38 ? 11.75 31.047 3.869 1 95.31 38 ARG B CA 1
ATOM 1599 C C . ARG B 1 38 ? 10.414 30.734 4.539 1 95.31 38 ARG B C 1
ATOM 1601 O O . ARG B 1 38 ? 10.383 30.203 5.652 1 95.31 38 ARG B O 1
ATOM 1608 N N . PRO B 1 39 ? 9.281 31 3.855 1 95.81 39 PRO B N 1
ATOM 1609 C CA . PRO B 1 39 ? 8.016 30.641 4.496 1 95.81 39 PRO B CA 1
ATOM 1610 C C . PRO B 1 39 ? 7.902 29.141 4.758 1 95.81 39 PRO B C 1
ATOM 1612 O O . PRO B 1 39 ? 7.355 28.719 5.781 1 95.81 39 PRO B O 1
ATOM 1615 N N . LEU B 1 40 ? 8.391 28.297 3.924 1 97.44 40 LEU B N 1
ATOM 1616 C CA . LEU B 1 40 ? 8.328 26.844 4.109 1 97.44 40 LEU B CA 1
ATOM 1617 C C . LEU B 1 40 ? 9.102 26.422 5.355 1 97.44 40 LEU B C 1
ATOM 1619 O O . LEU B 1 40 ? 8.57 25.688 6.195 1 97.44 40 LEU B O 1
ATOM 1623 N N . VAL B 1 41 ? 10.305 26.859 5.496 1 97.56 41 VAL B N 1
ATOM 1624 C CA . VAL B 1 41 ? 11.164 26.484 6.621 1 97.56 41 VAL B CA 1
ATOM 1625 C C . VAL B 1 41 ? 10.547 27 7.922 1 97.56 41 VAL B C 1
ATOM 1627 O O . VAL B 1 41 ? 10.594 26.312 8.945 1 97.56 41 VAL B O 1
ATOM 1630 N N . ARG B 1 42 ? 10 28.188 7.824 1 97 42 ARG B N 1
ATOM 1631 C CA . ARG B 1 42 ? 9.336 28.734 9 1 97 42 ARG B CA 1
ATOM 1632 C C . ARG B 1 42 ? 8.18 27.859 9.445 1 97 42 ARG B C 1
ATOM 1634 O O . ARG B 1 42 ? 8.031 27.578 10.641 1 97 42 ARG B O 1
ATOM 1641 N N . MET B 1 43 ? 7.355 27.469 8.508 1 96.81 43 MET B N 1
ATOM 1642 C CA . MET B 1 43 ? 6.211 26.625 8.82 1 96.81 43 MET B CA 1
ATOM 1643 C C . MET B 1 43 ? 6.66 25.281 9.383 1 96.81 43 MET B C 1
ATOM 1645 O O . MET B 1 43 ? 6.082 24.781 10.344 1 96.81 43 MET B O 1
ATOM 1649 N N . VAL B 1 44 ? 7.676 24.672 8.82 1 98.06 44 VAL B N 1
ATOM 1650 C CA . VAL B 1 44 ? 8.203 23.391 9.258 1 98.06 44 VAL B CA 1
ATOM 1651 C C . VAL B 1 44 ? 8.789 23.516 10.664 1 98.06 44 VAL B C 1
ATOM 1653 O O . VAL B 1 44 ? 8.516 22.672 11.531 1 98.06 44 VAL B O 1
ATOM 1656 N N . ASN B 1 45 ? 9.516 24.578 10.914 1 97.88 45 ASN B N 1
ATOM 1657 C CA . ASN B 1 45 ? 10.203 24.75 12.188 1 97.88 45 ASN B CA 1
ATOM 1658 C C . ASN B 1 45 ? 9.219 25.047 13.312 1 97.88 45 ASN B C 1
ATOM 1660 O O . ASN B 1 45 ? 9.516 24.781 14.484 1 97.88 45 ASN B O 1
ATOM 1664 N N . ARG B 1 46 ? 8.086 25.547 12.961 1 97.44 46 ARG B N 1
ATOM 1665 C CA . ARG B 1 46 ? 7.062 25.844 13.953 1 97.44 46 ARG B CA 1
ATOM 1666 C C . ARG B 1 46 ? 6.5 24.562 14.57 1 97.44 46 ARG B C 1
ATOM 1668 O O . ARG B 1 46 ? 5.938 24.594 15.664 1 97.44 46 ARG B O 1
ATOM 1675 N N . ARG B 1 47 ? 6.609 23.484 13.914 1 98.25 47 ARG B N 1
ATOM 1676 C CA . ARG B 1 47 ? 6.035 22.219 14.383 1 98.25 47 ARG B CA 1
ATOM 1677 C C . ARG B 1 47 ? 7.125 21.266 14.852 1 98.25 47 ARG B C 1
ATOM 1679 O O . ARG B 1 47 ? 7.289 20.188 14.289 1 98.25 47 ARG B O 1
ATOM 1686 N N . ASP B 1 48 ? 7.812 21.656 15.93 1 98 48 ASP B N 1
ATOM 1687 C CA . ASP B 1 48 ? 8.891 20.875 16.531 1 98 48 ASP B CA 1
ATOM 1688 C C . ASP B 1 48 ? 8.344 19.797 17.453 1 98 48 ASP B C 1
ATOM 1690 O O . ASP B 1 48 ? 7.133 19.547 17.484 1 98 48 ASP B O 1
ATOM 1694 N N . GLU B 1 49 ? 9.211 19.172 18.172 1 98.5 49 GLU B N 1
ATOM 1695 C CA . GLU B 1 49 ? 8.859 18.078 19.078 1 98.5 49 GLU B CA 1
ATOM 1696 C C . GLU B 1 49 ? 7.793 18.516 20.078 1 98.5 49 GLU B C 1
ATOM 1698 O O . GLU B 1 49 ? 6.848 17.766 20.359 1 98.5 49 GLU B O 1
ATOM 1703 N N . THR B 1 50 ? 7.961 19.641 20.656 1 98.31 50 THR B N 1
ATOM 1704 C CA . THR B 1 50 ? 7.016 20.156 21.641 1 98.31 50 THR B CA 1
ATOM 1705 C C . THR B 1 50 ? 5.625 20.312 21.031 1 98.31 50 THR B C 1
ATOM 1707 O O . THR B 1 50 ? 4.629 19.922 21.641 1 98.31 50 THR B O 1
ATOM 1710 N N . TRP B 1 51 ? 5.629 20.875 19.875 1 98.38 51 TRP B N 1
ATOM 1711 C CA . TRP B 1 51 ? 4.371 21.047 19.156 1 98.38 51 TRP B CA 1
ATOM 1712 C C . TRP B 1 51 ? 3.676 19.703 18.953 1 98.38 51 TRP B C 1
ATOM 1714 O O . TRP B 1 51 ? 2.488 19.562 19.25 1 98.38 51 TRP B O 1
ATOM 1724 N N . TRP B 1 52 ? 4.371 18.703 18.547 1 98.44 52 TRP B N 1
ATOM 1725 C CA . TRP B 1 52 ? 3.791 17.406 18.203 1 98.44 52 TRP B CA 1
ATOM 1726 C C . TRP B 1 52 ? 3.406 16.641 19.469 1 98.44 52 TRP B C 1
ATOM 1728 O O . TRP B 1 52 ? 2.438 15.875 19.469 1 98.44 52 TRP B O 1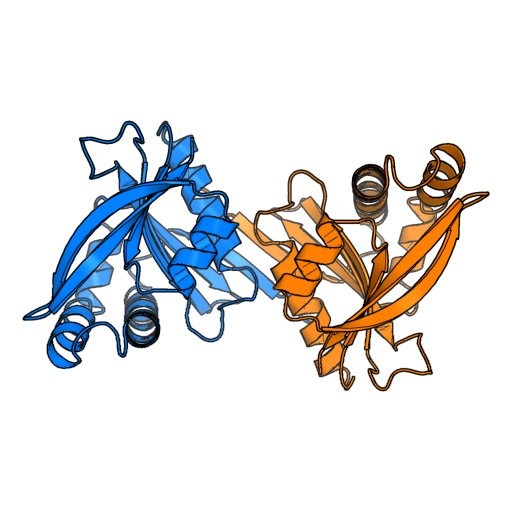
ATOM 1738 N N . ARG B 1 53 ? 4.133 16.844 20.484 1 98.25 53 ARG B N 1
ATOM 1739 C CA . ARG B 1 53 ? 3.729 16.234 21.75 1 98.25 53 ARG B CA 1
ATOM 1740 C C . ARG B 1 53 ? 2.338 16.719 22.156 1 98.25 53 ARG B C 1
ATOM 1742 O O . ARG B 1 53 ? 1.512 15.922 22.609 1 98.25 53 ARG B O 1
ATOM 1749 N N . LYS B 1 54 ? 2.092 17.953 22 1 97.62 54 LYS B N 1
ATOM 1750 C CA . LYS B 1 54 ? 0.775 18.516 22.297 1 97.62 54 LYS B CA 1
ATOM 1751 C C . LYS B 1 54 ? -0.269 18.016 21.297 1 97.62 54 LYS B C 1
ATOM 1753 O O . LYS B 1 54 ? -1.402 17.719 21.688 1 97.62 54 LYS B O 1
ATOM 1758 N N . ALA B 1 55 ? 0.135 17.906 20.062 1 97.31 55 ALA B N 1
ATOM 1759 C CA . ALA B 1 55 ? -0.773 17.484 19 1 97.31 55 ALA B CA 1
ATOM 1760 C C . ALA B 1 55 ? -1.285 16.062 19.234 1 97.31 55 ALA B C 1
ATOM 1762 O O . ALA B 1 55 ? -2.412 15.734 18.859 1 97.31 55 ALA B O 1
ATOM 1763 N N . THR B 1 56 ? -0.454 15.188 19.828 1 96.19 56 THR B N 1
ATOM 1764 C CA . THR B 1 56 ? -0.852 13.812 20.094 1 96.19 56 THR B CA 1
ATOM 1765 C C . THR B 1 56 ? -2.037 13.766 21.062 1 96.19 56 THR B C 1
ATOM 1767 O O . THR B 1 56 ? -2.754 12.766 21.125 1 96.19 56 THR B O 1
ATOM 1770 N N . ARG B 1 57 ? -2.291 14.828 21.75 1 94.38 57 ARG B N 1
ATOM 1771 C CA . ARG B 1 57 ? -3.359 14.898 22.734 1 94.38 57 ARG B CA 1
ATOM 1772 C C . ARG B 1 57 ? -4.469 15.844 22.281 1 94.38 57 ARG B C 1
ATOM 1774 O O . ARG B 1 57 ? -5.387 16.141 23.047 1 94.38 57 ARG B O 1
ATOM 1781 N N . GLY B 1 58 ? -4.266 16.344 21.141 1 94.81 58 GLY B N 1
ATOM 1782 C CA . GLY B 1 58 ? -5.215 17.312 20.609 1 94.81 58 GLY B CA 1
ATOM 1783 C C . GLY B 1 58 ? -6.48 16.672 20.062 1 94.81 58 GLY B C 1
ATOM 1784 O O . GLY B 1 58 ? -6.652 15.453 20.156 1 94.81 58 GLY B O 1
ATOM 1785 N N . PRO B 1 59 ? -7.344 17.422 19.562 1 94.69 59 PRO B N 1
ATOM 1786 C CA . PRO B 1 59 ? -8.648 16.938 19.094 1 94.69 59 PRO B CA 1
ATOM 1787 C C . PRO B 1 59 ? -8.547 16.094 17.828 1 94.69 59 PRO B C 1
ATOM 1789 O O . PRO B 1 59 ? -9.398 15.234 17.578 1 94.69 59 PRO B O 1
ATOM 1792 N N . ALA B 1 60 ? -7.551 16.391 17.031 1 97.12 60 ALA B N 1
A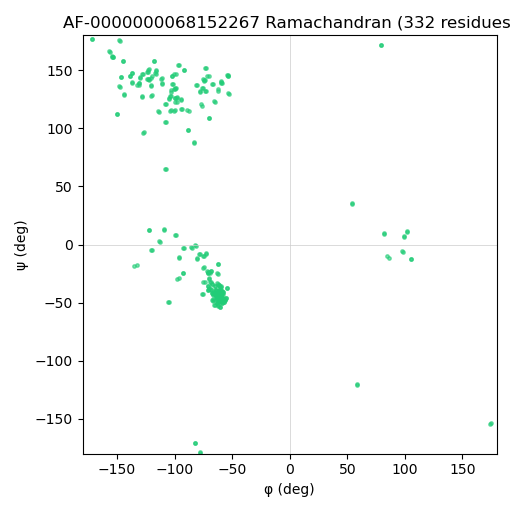TOM 1793 C CA . ALA B 1 60 ? -7.359 15.578 15.836 1 97.12 60 ALA B CA 1
ATOM 1794 C C . ALA B 1 60 ? -6.781 14.211 16.203 1 97.12 60 ALA B C 1
ATOM 1796 O O . ALA B 1 60 ? -5.949 14.102 17.109 1 97.12 60 ALA B O 1
ATOM 1797 N N . THR B 1 61 ? -7.258 13.242 15.523 1 97.38 61 THR B N 1
ATOM 1798 C CA . THR B 1 61 ? -6.641 11.93 15.664 1 97.38 61 THR B CA 1
ATOM 1799 C C . THR B 1 61 ? -5.316 11.875 14.906 1 97.38 61 THR B C 1
ATOM 1801 O O . THR B 1 61 ? -5.215 12.359 13.781 1 97.38 61 THR B O 1
ATOM 1804 N N . LEU B 1 62 ? -4.312 11.312 15.602 1 98.44 62 LEU B N 1
ATOM 1805 C CA . LEU B 1 62 ? -3.004 11.125 14.984 1 98.44 62 LEU B CA 1
ATOM 1806 C C . LEU B 1 62 ? -2.686 9.641 14.828 1 98.44 62 LEU B C 1
ATOM 1808 O O . LEU B 1 62 ? -2.59 8.914 15.82 1 98.44 62 LEU B O 1
ATOM 1812 N N . LEU B 1 63 ? -2.582 9.172 13.555 1 98.5 63 LEU B N 1
ATOM 1813 C CA . LEU B 1 63 ? -2.119 7.82 13.242 1 98.5 63 LEU B CA 1
ATOM 1814 C C . LEU B 1 63 ? -0.671 7.84 12.766 1 98.5 63 LEU B C 1
ATOM 1816 O O . LEU B 1 63 ? -0.244 8.789 12.102 1 98.5 63 LEU B O 1
ATOM 1820 N N . VAL B 1 64 ? 0.082 6.785 13.133 1 98.75 64 VAL B N 1
ATOM 1821 C CA . VAL B 1 64 ? 1.419 6.59 12.578 1 98.75 64 VAL B CA 1
ATOM 1822 C C . VAL B 1 64 ? 1.501 5.223 11.898 1 98.75 64 VAL B C 1
ATOM 1824 O O . VAL B 1 64 ? 0.732 4.316 12.219 1 98.75 64 VAL B O 1
ATOM 1827 N N . VAL B 1 65 ? 2.326 5.145 10.922 1 98.44 65 VAL B N 1
ATOM 1828 C CA . VAL B 1 65 ? 2.729 3.857 10.367 1 98.44 65 VAL B CA 1
ATOM 1829 C C . VAL B 1 65 ? 4.133 3.502 10.844 1 98.44 65 VAL B C 1
ATOM 1831 O O . VAL B 1 65 ? 5.094 4.227 10.578 1 98.44 65 VAL B O 1
ATOM 1834 N N . ASP B 1 66 ? 4.145 2.441 11.602 1 98.06 66 ASP B N 1
ATOM 1835 C CA . ASP B 1 66 ? 5.379 1.921 12.18 1 98.06 66 ASP B CA 1
ATOM 1836 C C . ASP B 1 66 ? 5.914 0.742 11.367 1 98.06 66 ASP B C 1
ATOM 1838 O O . ASP B 1 66 ? 5.234 -0.278 11.227 1 98.06 66 ASP B O 1
ATOM 1842 N N . VAL B 1 67 ? 7.09 0.92 10.766 1 97.19 67 VAL B N 1
ATOM 1843 C CA . VAL B 1 67 ? 7.746 -0.147 10.023 1 97.19 67 VAL B CA 1
ATOM 1844 C C . VAL B 1 67 ? 8.961 -0.652 10.805 1 97.19 67 VAL B C 1
ATOM 1846 O O . VAL B 1 67 ? 9.977 0.033 10.883 1 97.19 67 VAL B O 1
ATOM 1849 N N . ALA B 1 68 ? 8.773 -1.852 11.391 1 94.25 68 ALA B N 1
ATOM 1850 C CA . ALA B 1 68 ? 9.859 -2.482 12.148 1 94.25 68 ALA B CA 1
ATOM 1851 C C . ALA B 1 68 ? 10.406 -1.542 13.219 1 94.25 68 ALA B C 1
ATOM 1853 O O . ALA B 1 68 ? 11.617 -1.405 13.375 1 94.25 68 ALA B O 1
ATOM 1854 N N . GLY B 1 69 ? 9.602 -0.753 13.82 1 94.81 69 GLY B N 1
ATOM 1855 C CA . GLY B 1 69 ? 9.984 0.088 14.945 1 94.81 69 GLY B CA 1
ATOM 1856 C C . GLY B 1 69 ? 10.297 1.517 14.539 1 94.81 69 GLY B C 1
ATOM 1857 O O . GLY B 1 69 ? 10.547 2.369 15.391 1 94.81 69 GLY B O 1
ATOM 1858 N N . THR B 1 70 ? 10.32 1.803 13.258 1 97.75 70 THR B N 1
ATOM 1859 C CA . THR B 1 70 ? 10.586 3.146 12.758 1 97.75 70 THR B CA 1
ATOM 1860 C C . THR B 1 70 ? 9.297 3.822 12.305 1 97.75 70 THR B C 1
ATOM 1862 O O . THR B 1 70 ? 8.516 3.234 11.555 1 97.75 70 THR B O 1
ATOM 1865 N N . ILE B 1 71 ? 9.07 5.066 12.836 1 98.62 71 ILE B N 1
ATOM 1866 C CA . ILE B 1 71 ? 7.934 5.836 12.344 1 98.62 71 ILE B CA 1
ATOM 1867 C C . ILE B 1 71 ? 8.195 6.293 10.914 1 98.62 71 ILE B C 1
ATOM 1869 O O . ILE B 1 71 ? 8.977 7.215 10.68 1 98.62 71 ILE B O 1
ATOM 1873 N N . ALA B 1 72 ? 7.488 5.707 10.008 1 98.69 72 ALA B N 1
ATOM 1874 C CA . ALA B 1 72 ? 7.723 5.93 8.586 1 98.69 72 ALA B CA 1
ATOM 1875 C C . ALA B 1 72 ? 6.84 7.051 8.047 1 98.69 72 ALA B C 1
ATOM 1877 O O . ALA B 1 72 ? 7.156 7.664 7.023 1 98.69 72 ALA B O 1
ATOM 1878 N N . GLY B 1 73 ? 5.727 7.297 8.695 1 98.81 73 GLY B N 1
ATOM 1879 C CA . GLY B 1 73 ? 4.754 8.289 8.258 1 98.81 73 GLY B CA 1
ATOM 1880 C C . GLY B 1 73 ? 3.66 8.531 9.273 1 98.81 73 GLY B C 1
ATOM 1881 O O . GLY B 1 73 ? 3.631 7.898 10.328 1 98.81 73 GLY B O 1
ATOM 1882 N N . TYR B 1 74 ? 2.771 9.516 8.922 1 98.88 74 TYR B N 1
ATOM 1883 C CA . TYR B 1 74 ? 1.66 9.82 9.82 1 98.88 74 TYR B CA 1
ATOM 1884 C C . TYR B 1 74 ? 0.483 10.406 9.047 1 98.88 74 TYR B C 1
ATOM 1886 O O . TYR B 1 74 ? 0.633 10.82 7.898 1 98.88 74 TYR B O 1
ATOM 1894 N N . ALA B 1 75 ? -0.623 10.352 9.648 1 98.75 75 ALA B N 1
ATOM 1895 C CA . ALA B 1 75 ? -1.825 11.047 9.203 1 98.75 75 ALA B CA 1
ATOM 1896 C C . ALA B 1 75 ? -2.547 11.703 10.383 1 98.75 75 ALA B C 1
ATOM 1898 O O . ALA B 1 75 ? -2.59 11.141 11.477 1 98.75 75 ALA B O 1
ATOM 1899 N N . THR B 1 76 ? -3.02 12.852 10.18 1 98.62 76 THR B N 1
ATOM 1900 C CA . THR B 1 76 ? -3.961 13.469 11.102 1 98.62 76 THR B CA 1
ATOM 1901 C C . THR B 1 76 ? -5.344 13.586 10.469 1 98.62 76 THR B C 1
ATOM 1903 O O . THR B 1 76 ? -5.465 13.844 9.266 1 98.62 76 THR B O 1
ATOM 1906 N N . LEU B 1 77 ? -6.367 13.383 11.289 1 98.5 77 LEU B N 1
ATOM 1907 C CA . LEU B 1 77 ? -7.715 13.328 10.734 1 98.5 77 LEU B CA 1
ATOM 1908 C C . LEU B 1 77 ? -8.75 13.711 11.781 1 98.5 77 LEU B C 1
ATOM 1910 O O . LEU B 1 77 ? -8.453 13.727 12.977 1 98.5 77 LEU B O 1
ATOM 1914 N N . GLY B 1 78 ? -9.898 14.047 11.305 1 97.94 78 GLY B N 1
ATOM 1915 C CA . GLY B 1 78 ? -11.031 14.422 12.141 1 97.94 78 GLY B CA 1
ATOM 1916 C C . GLY B 1 78 ? -12.227 14.914 11.336 1 97.94 78 GLY B C 1
ATOM 1917 O O . GLY B 1 78 ? -12.414 14.508 10.188 1 97.94 78 GLY B O 1
ATOM 1918 N N . LEU B 1 79 ? -13.031 15.727 11.977 1 97.56 79 LEU B N 1
ATOM 1919 C CA . LEU B 1 79 ? -14.203 16.266 11.305 1 97.56 79 LEU B CA 1
ATOM 1920 C C . LEU B 1 79 ? -13.805 17.281 10.234 1 97.56 79 LEU B C 1
ATOM 1922 O O . LEU B 1 79 ? -12.852 18.047 10.422 1 97.56 79 LEU B O 1
ATOM 1926 N N . SER B 1 80 ? -14.578 17.25 9.195 1 97.5 80 SER B N 1
ATOM 1927 C CA . SER B 1 80 ? -14.305 18.156 8.078 1 97.5 80 SER B CA 1
ATOM 1928 C C . SER B 1 80 ? -14.344 19.609 8.508 1 97.5 80 SER B C 1
ATOM 1930 O O . SER B 1 80 ? -15.234 20.016 9.258 1 97.5 80 SER B O 1
ATOM 1932 N N . ARG B 1 81 ? -13.453 20.344 8.016 1 94.94 81 ARG B N 1
ATOM 1933 C CA . ARG B 1 81 ? -13.391 21.766 8.281 1 94.94 81 ARG B CA 1
ATOM 1934 C C . ARG B 1 81 ? -14.07 22.562 7.164 1 94.94 81 ARG B C 1
ATOM 1936 O O . ARG B 1 81 ? -14.234 23.781 7.277 1 94.94 81 ARG B O 1
ATOM 1943 N N . ALA B 1 82 ? -14.367 21.844 6.078 1 91.69 82 ALA B N 1
ATOM 1944 C CA . ALA B 1 82 ? -15.062 22.469 4.953 1 91.69 82 ALA B CA 1
ATOM 1945 C C . ALA B 1 82 ? -16.578 22.391 5.125 1 91.69 82 ALA B C 1
ATOM 1947 O O . ALA B 1 82 ? -17.203 21.438 4.68 1 91.69 82 ALA B O 1
ATOM 1948 N N . ARG B 1 83 ? -17.219 23.391 5.582 1 88 83 ARG B N 1
ATOM 1949 C CA . ARG B 1 83 ? -18.625 23.406 5.934 1 88 83 ARG B CA 1
ATOM 1950 C C . ARG B 1 83 ? -19.5 23.312 4.684 1 88 83 ARG B C 1
ATOM 1952 O O . ARG B 1 83 ? -20.641 22.844 4.754 1 88 83 ARG B O 1
ATOM 1959 N N . ALA B 1 84 ? -18.969 23.703 3.588 1 89.81 84 ALA B N 1
ATOM 1960 C CA . ALA B 1 84 ? -19.75 23.75 2.352 1 89.81 84 ALA B CA 1
ATOM 1961 C C . ALA B 1 84 ? -19.844 22.359 1.714 1 89.81 84 ALA B C 1
ATOM 1963 O O . ALA B 1 84 ? -20.609 22.156 0.773 1 89.81 84 ALA B O 1
ATOM 1964 N N . LEU B 1 85 ? -19.078 21.438 2.191 1 92.12 85 LEU B N 1
ATOM 1965 C CA . LEU B 1 85 ? -19.078 20.094 1.628 1 92.12 85 LEU B CA 1
ATOM 1966 C C . LEU B 1 85 ? -19.906 19.156 2.479 1 92.12 85 LEU B C 1
ATOM 1968 O O . LEU B 1 85 ? -19.953 19.281 3.705 1 92.12 85 LEU B O 1
ATOM 1972 N N . PRO B 1 86 ? -20.547 18.188 1.814 1 94.81 86 PRO B N 1
ATOM 1973 C CA . PRO B 1 86 ? -21.344 17.219 2.57 1 94.81 86 PRO B CA 1
ATOM 1974 C C . PRO B 1 86 ? -20.484 16.188 3.307 1 94.81 86 PRO B C 1
ATOM 1976 O O . PRO B 1 86 ? -20.984 15.484 4.188 1 94.81 86 PRO B O 1
ATOM 1979 N N . GLN B 1 87 ? -19.25 16.016 2.896 1 96.75 87 GLN B N 1
ATOM 1980 C CA . GLN B 1 87 ? -18.359 15.078 3.561 1 96.75 87 GLN B CA 1
ATOM 1981 C C . GLN B 1 87 ? -18.109 15.484 5.012 1 96.75 87 GLN B C 1
ATOM 1983 O O . GLN B 1 87 ? -17.734 16.625 5.285 1 96.75 87 GLN B O 1
ATOM 1988 N N . GLU B 1 88 ? -18.203 14.531 5.91 1 98 88 GLU B N 1
ATOM 1989 C CA . GLU B 1 88 ? -18.141 14.836 7.336 1 98 88 GLU B CA 1
ATOM 1990 C C . GLU B 1 88 ? -16.734 14.594 7.887 1 98 88 GLU B C 1
ATOM 1992 O O . GLU B 1 88 ? -16.391 15.117 8.945 1 98 88 GLU B O 1
ATOM 1997 N N . GLY B 1 89 ? -16.016 13.664 7.289 1 98.38 89 GLY B N 1
ATOM 1998 C CA . GLY B 1 89 ? -14.656 13.383 7.707 1 98.38 89 GLY B CA 1
ATOM 1999 C C . GLY B 1 89 ? -13.617 14.102 6.859 1 98.38 89 GLY B C 1
ATOM 2000 O O . GLY B 1 89 ? -13.859 14.383 5.684 1 98.38 89 GLY B O 1
ATOM 2001 N N . GLU B 1 90 ? -12.43 14.352 7.418 1 98.5 90 GLU B N 1
ATOM 2002 C CA . GLU B 1 90 ? -11.312 14.969 6.715 1 98.5 90 GLU B CA 1
ATOM 2003 C C . GLU B 1 90 ? -9.984 14.383 7.172 1 98.5 90 GLU B C 1
ATOM 2005 O O . GLU B 1 90 ? -9.766 14.18 8.367 1 98.5 90 GLU B O 1
ATOM 2010 N N . ILE B 1 91 ? -9.211 14 6.223 1 98.62 91 ILE B N 1
ATOM 2011 C CA . ILE B 1 91 ? -7.797 13.797 6.5 1 98.62 91 ILE B CA 1
ATOM 2012 C C . ILE B 1 91 ? -7.039 15.109 6.285 1 98.62 91 ILE B C 1
ATOM 2014 O O . ILE B 1 91 ? -6.969 15.609 5.16 1 98.62 91 ILE B O 1
ATOM 2018 N N . TYR B 1 92 ? -6.492 15.602 7.406 1 98.38 92 TYR B N 1
ATOM 2019 C CA . TYR B 1 92 ? -5.82 16.891 7.383 1 98.38 92 TYR B CA 1
ATOM 2020 C C . TYR B 1 92 ? -4.449 16.781 6.73 1 98.38 92 TYR B C 1
ATOM 2022 O O . TYR B 1 92 ? -4.027 17.688 6.008 1 98.38 92 TYR B O 1
ATOM 2030 N N . GLU B 1 93 ? -3.795 15.75 7.094 1 98.12 93 GLU B N 1
ATOM 2031 C CA . GLU B 1 93 ? -2.43 15.508 6.637 1 98.12 93 GLU B CA 1
ATOM 2032 C C . GLU B 1 93 ? -2.16 14.008 6.477 1 98.12 93 GLU B C 1
ATOM 2034 O O . GLU B 1 93 ? -2.662 13.195 7.254 1 98.12 93 GLU B O 1
ATOM 2039 N N . ILE B 1 94 ? -1.395 13.664 5.512 1 98.75 94 ILE B N 1
ATOM 2040 C CA . ILE B 1 94 ? -0.851 12.328 5.348 1 98.75 94 ILE B CA 1
ATOM 2041 C C . ILE B 1 94 ? 0.498 12.398 4.637 1 98.75 94 ILE B C 1
ATOM 2043 O O . ILE B 1 94 ? 0.579 12.844 3.488 1 98.75 94 ILE B O 1
ATOM 2047 N N . TYR B 1 95 ? 1.561 12.062 5.387 1 98.75 95 TYR B N 1
ATOM 2048 C CA . TYR B 1 95 ? 2.918 12.18 4.867 1 98.75 95 TYR B CA 1
ATOM 2049 C C . TYR B 1 95 ? 3.764 10.977 5.266 1 98.75 95 TYR B C 1
ATOM 2051 O O . TYR B 1 95 ? 3.58 10.414 6.344 1 98.75 95 TYR B O 1
ATOM 2059 N N . LEU B 1 96 ? 4.625 10.594 4.391 1 98.75 96 LEU B N 1
ATOM 2060 C CA . LEU B 1 96 ? 5.613 9.547 4.613 1 98.75 96 LEU B CA 1
ATOM 2061 C C . LEU B 1 96 ? 7.023 10.07 4.375 1 98.75 96 LEU B C 1
ATOM 2063 O O . LEU B 1 96 ? 7.242 10.906 3.496 1 98.75 96 LEU B O 1
ATOM 2067 N N . ARG B 1 97 ? 7.977 9.5 5.137 1 98.62 97 ARG B N 1
ATOM 2068 C CA . ARG B 1 97 ? 9.375 9.727 4.785 1 98.62 97 ARG B CA 1
ATOM 2069 C C . ARG B 1 97 ? 9.641 9.359 3.328 1 98.62 97 ARG B C 1
ATOM 2071 O O . ARG B 1 97 ? 9.086 8.391 2.814 1 98.62 97 ARG B O 1
ATOM 2078 N N . PRO B 1 98 ? 10.547 10.148 2.73 1 97.94 98 PRO B N 1
ATOM 2079 C CA . PRO B 1 98 ? 10.812 9.914 1.308 1 97.94 98 PRO B CA 1
ATOM 2080 C C . PRO B 1 98 ? 11.195 8.469 1.007 1 97.94 98 PRO B C 1
ATOM 2082 O O . PRO B 1 98 ? 10.734 7.898 0.015 1 97.94 98 PRO B O 1
ATOM 2085 N N . GLU B 1 99 ? 11.945 7.805 1.853 1 96.75 99 GLU B N 1
ATOM 2086 C CA . GLU B 1 99 ? 12.445 6.461 1.575 1 96.75 99 GLU B CA 1
ATOM 2087 C C . GLU B 1 99 ? 11.336 5.418 1.719 1 96.75 99 GLU B C 1
ATOM 2089 O O . GLU B 1 99 ? 11.508 4.266 1.314 1 96.75 99 GLU B O 1
ATOM 2094 N N . TYR B 1 100 ? 10.195 5.812 2.254 1 97.38 100 TYR B N 1
ATOM 2095 C CA . TYR B 1 100 ? 9.078 4.887 2.436 1 97.38 100 TYR B CA 1
ATOM 2096 C C . TYR B 1 100 ? 7.945 5.195 1.466 1 97.38 100 TYR B C 1
ATOM 2098 O O . TYR B 1 100 ? 6.836 4.684 1.614 1 97.38 100 TYR B O 1
ATOM 2106 N N . GLN B 1 101 ? 8.195 6.008 0.485 1 96.56 101 GLN B N 1
ATOM 2107 C CA . GLN B 1 101 ? 7.176 6.375 -0.493 1 96.56 101 GLN B CA 1
ATOM 2108 C C . GLN B 1 101 ? 7.215 5.445 -1.702 1 96.56 101 GLN B C 1
ATOM 2110 O O . GLN B 1 101 ? 8.25 4.848 -1.998 1 96.56 101 GLN B O 1
ATOM 2115 N N . GLY B 1 102 ? 6.035 5.285 -2.279 1 92.88 102 GLY B N 1
ATOM 2116 C CA . GLY B 1 102 ? 5.969 4.543 -3.527 1 92.88 102 GLY B CA 1
ATOM 2117 C C . GLY B 1 102 ? 5.949 3.039 -3.328 1 92.88 102 GLY B C 1
ATOM 2118 O O . GLY B 1 102 ? 5.984 2.279 -4.297 1 92.88 102 GLY B O 1
ATOM 2119 N N . ILE B 1 103 ? 5.801 2.635 -2.049 1 92.75 103 ILE B N 1
ATOM 2120 C CA . ILE B 1 103 ? 5.891 1.198 -1.814 1 92.75 103 ILE B CA 1
ATOM 2121 C C . ILE B 1 103 ? 4.605 0.701 -1.157 1 92.75 103 ILE B C 1
ATOM 2123 O O . ILE B 1 103 ? 4.562 -0.412 -0.626 1 92.75 103 ILE B O 1
ATOM 2127 N N . GLY B 1 104 ? 3.566 1.552 -1.159 1 96.06 104 GLY B N 1
ATOM 2128 C CA . GLY B 1 104 ? 2.246 1.083 -0.769 1 96.06 104 GLY B CA 1
ATOM 2129 C C . GLY B 1 104 ? 1.832 1.547 0.615 1 96.06 104 GLY B C 1
ATOM 2130 O O . GLY B 1 104 ? 0.655 1.476 0.973 1 96.06 104 GLY B O 1
ATOM 2131 N N . LEU B 1 105 ? 2.68 2.078 1.428 1 97.38 105 LEU B N 1
ATOM 2132 C CA . LEU B 1 105 ? 2.398 2.443 2.812 1 97.38 105 LEU B CA 1
ATOM 2133 C C . LEU B 1 105 ? 1.408 3.6 2.879 1 97.38 105 LEU B C 1
ATOM 2135 O O . LEU B 1 105 ? 0.593 3.672 3.801 1 97.38 105 LEU B O 1
ATOM 2139 N N . GLY B 1 106 ? 1.507 4.516 1.88 1 97.88 106 GLY B N 1
ATOM 2140 C CA . GLY B 1 106 ? 0.531 5.59 1.834 1 97.88 106 GLY B CA 1
ATOM 2141 C C . GLY B 1 106 ? -0.897 5.098 1.705 1 97.88 106 GLY B C 1
ATOM 2142 O O . GLY B 1 106 ? -1.795 5.59 2.393 1 97.88 106 GLY B O 1
ATOM 2143 N N . ARG B 1 107 ? -1.11 4.152 0.862 1 97.06 107 ARG B N 1
ATOM 2144 C CA . ARG B 1 107 ? -2.441 3.586 0.676 1 97.06 107 ARG B CA 1
ATOM 2145 C C . ARG B 1 107 ? -2.91 2.867 1.938 1 97.06 107 ARG B C 1
ATOM 2147 O O . ARG B 1 107 ? -4.086 2.947 2.303 1 97.06 107 ARG B O 1
ATOM 2154 N N . VAL B 1 108 ? -1.993 2.137 2.561 1 97.31 108 VAL B N 1
ATOM 2155 C CA . VAL B 1 108 ? -2.311 1.445 3.805 1 97.31 108 VAL B CA 1
ATOM 2156 C C . VAL B 1 108 ? -2.738 2.457 4.863 1 97.31 108 VAL B C 1
ATOM 2158 O O . VAL B 1 108 ? -3.783 2.295 5.5 1 97.31 108 VAL B O 1
ATOM 2161 N N . LEU B 1 109 ? -1.979 3.471 5.023 1 98.25 109 LEU B N 1
ATOM 2162 C CA . LEU B 1 109 ? -2.264 4.512 6.004 1 98.25 109 LEU B CA 1
ATOM 2163 C C . LEU B 1 109 ? -3.562 5.238 5.664 1 98.25 109 LEU B C 1
ATOM 2165 O O . LEU B 1 109 ? -4.395 5.477 6.543 1 98.25 109 LEU B O 1
ATOM 2169 N N . PHE B 1 110 ? -3.773 5.562 4.402 1 98.31 110 PHE B N 1
ATOM 2170 C CA . PHE B 1 110 ? -4.988 6.215 3.924 1 98.31 110 PHE B CA 1
ATOM 2171 C C . PHE B 1 110 ? -6.211 5.348 4.195 1 98.31 110 PHE B C 1
ATOM 2173 O O . PHE B 1 110 ? -7.234 5.84 4.676 1 98.31 110 PHE B O 1
ATOM 2180 N N . GLY B 1 111 ? -6.082 4.098 3.885 1 96.81 111 GLY B N 1
ATOM 2181 C CA . GLY B 1 111 ? -7.18 3.176 4.133 1 96.81 111 GLY B CA 1
ATOM 2182 C C . GLY B 1 111 ? -7.574 3.096 5.594 1 96.81 111 GLY B C 1
ATOM 2183 O O . GLY B 1 111 ? -8.766 3.086 5.922 1 96.81 111 GLY B O 1
ATOM 2184 N N . GLU B 1 112 ? -6.605 3.025 6.438 1 96.94 112 GLU B N 1
ATOM 2185 C CA . GLU B 1 112 ? -6.879 2.969 7.871 1 96.94 112 GLU B CA 1
ATOM 2186 C C . GLU B 1 112 ? -7.531 4.258 8.359 1 96.94 112 GLU B C 1
ATOM 2188 O O . GLU B 1 112 ? -8.453 4.227 9.172 1 96.94 112 GLU B O 1
ATOM 2193 N N . ALA B 1 113 ? -7.012 5.375 7.883 1 97.69 113 ALA B N 1
ATOM 2194 C CA . ALA B 1 113 ? -7.594 6.664 8.25 1 97.69 113 ALA B CA 1
ATOM 2195 C C . ALA B 1 113 ? -9.055 6.75 7.812 1 97.69 113 ALA B C 1
ATOM 2197 O O . ALA B 1 113 ? -9.914 7.164 8.586 1 97.69 113 ALA B O 1
ATOM 2198 N N . LYS B 1 114 ? -9.297 6.395 6.605 1 97.31 114 LYS B N 1
ATOM 2199 C CA . LYS B 1 114 ? -10.656 6.387 6.062 1 97.31 114 LYS B CA 1
ATOM 2200 C C . LYS B 1 114 ? -11.562 5.469 6.871 1 97.31 114 LYS B C 1
ATOM 2202 O O . LYS B 1 114 ? -12.688 5.848 7.219 1 97.31 114 LYS B O 1
ATOM 2207 N N . SER B 1 115 ? -11.102 4.262 7.18 1 95.62 115 SER B N 1
ATOM 2208 C CA . SER B 1 115 ? -11.867 3.295 7.961 1 95.62 115 SER B CA 1
ATOM 2209 C C . SER B 1 115 ? -12.18 3.832 9.352 1 95.62 115 SER B C 1
ATOM 2211 O O . SER B 1 115 ? -13.281 3.635 9.867 1 95.62 115 SER B O 1
ATOM 2213 N N . LEU B 1 116 ? -11.234 4.449 9.945 1 96.5 116 LEU B N 1
ATOM 2214 C CA . LEU B 1 116 ? -11.43 5.008 11.281 1 96.5 116 LEU B CA 1
ATOM 2215 C C . LEU B 1 116 ? -12.5 6.09 11.273 1 96.5 116 LEU B C 1
ATOM 2217 O O . LEU B 1 116 ? -13.398 6.09 12.117 1 96.5 116 LEU B O 1
ATOM 2221 N N . LEU B 1 117 ? -12.414 6.996 10.289 1 97.5 117 LEU B N 1
ATOM 2222 C CA . LEU B 1 117 ? -13.414 8.055 10.188 1 97.5 117 LEU B CA 1
ATOM 2223 C C . LEU B 1 117 ? -14.805 7.461 9.992 1 97.5 117 LEU B C 1
ATOM 2225 O O . LEU B 1 117 ? -15.773 7.934 10.586 1 97.5 117 LEU B O 1
ATOM 2229 N N . LYS B 1 118 ? -14.922 6.465 9.211 1 96.75 118 LYS B N 1
ATOM 2230 C CA . LYS B 1 118 ? -16.188 5.777 9 1 96.75 118 LYS B CA 1
ATOM 2231 C C . LYS B 1 118 ? -16.703 5.156 10.297 1 96.75 118 LYS B C 1
ATOM 2233 O O . LYS B 1 118 ? -17.891 5.254 10.609 1 96.75 118 LYS B O 1
ATOM 2238 N N . SER B 1 119 ? -15.82 4.527 10.977 1 95.44 119 SER B N 1
ATOM 2239 C CA . SER B 1 119 ? -16.203 3.867 12.227 1 95.44 119 SER B CA 1
ATOM 2240 C C . SER B 1 119 ? -16.688 4.875 13.258 1 95.44 119 SER B C 1
ATOM 2242 O O . SER B 1 119 ? -17.453 4.52 14.164 1 95.44 119 SER B O 1
ATOM 2244 N N . LEU B 1 120 ? -16.25 6.109 13.125 1 94.19 120 LEU B N 1
ATOM 2245 C CA . LEU B 1 120 ? -16.656 7.18 14.023 1 94.19 120 LEU B CA 1
ATOM 2246 C C . LEU B 1 120 ? -17.984 7.801 13.562 1 94.19 120 LEU B C 1
ATOM 2248 O O . LEU B 1 120 ? -18.453 8.773 14.156 1 94.19 120 LEU B O 1
ATOM 2252 N N . GLY B 1 121 ? -18.516 7.328 12.414 1 96.25 121 GLY B N 1
ATOM 2253 C CA . GLY B 1 121 ? -19.828 7.738 11.969 1 96.25 121 GLY B CA 1
ATOM 2254 C C . GLY B 1 121 ? -19.797 8.82 10.906 1 96.25 121 GLY B C 1
ATOM 2255 O O . GLY B 1 121 ? -20.828 9.367 10.531 1 96.25 121 GLY B O 1
ATOM 2256 N N . CYS B 1 122 ? -18.609 9.156 10.438 1 97.31 122 CYS B N 1
ATOM 2257 C CA . CYS B 1 122 ? -18.484 10.18 9.406 1 97.31 122 CYS B CA 1
ATOM 2258 C C . CYS B 1 122 ? -18.969 9.664 8.062 1 97.31 122 CYS B C 1
ATOM 2260 O O . CYS B 1 122 ? -18.531 8.602 7.609 1 97.31 122 CYS B O 1
ATOM 2262 N N . GLU B 1 123 ? -19.797 10.5 7.449 1 97.31 123 GLU B N 1
ATOM 2263 C CA . GLU B 1 123 ? -20.203 10.203 6.078 1 97.31 123 GLU B CA 1
ATOM 2264 C C . GLU B 1 123 ? -19.297 10.93 5.074 1 97.31 123 GLU B C 1
ATOM 2266 O O . GLU B 1 123 ? -19.234 12.164 5.078 1 97.31 123 GLU B O 1
ATOM 2271 N N . GLY B 1 124 ? -18.594 10.133 4.301 1 97.31 124 GLY B N 1
ATOM 2272 C CA . GLY B 1 124 ? -17.734 10.711 3.287 1 97.31 124 GLY B CA 1
ATOM 2273 C C . GLY B 1 124 ? -16.422 11.234 3.848 1 97.31 124 GLY B C 1
ATOM 2274 O O . GLY B 1 124 ? -16.203 11.219 5.062 1 97.31 124 GLY B O 1
ATOM 2275 N N . LEU B 1 125 ? -15.539 11.617 2.953 1 98.12 125 LEU B N 1
ATOM 2276 C CA . LEU B 1 125 ? -14.188 12.047 3.281 1 98.12 125 LEU B CA 1
ATOM 2277 C C . LEU B 1 125 ? -13.703 13.102 2.297 1 98.12 125 LEU B C 1
ATOM 2279 O O . LEU B 1 125 ? -13.93 12.984 1.091 1 98.12 125 LEU B O 1
ATOM 2283 N N . VAL B 1 126 ? -13.07 14.125 2.822 1 97.69 126 VAL B N 1
ATOM 2284 C CA . VAL B 1 126 ? -12.414 15.117 1.978 1 97.69 126 VAL B CA 1
ATOM 2285 C C . VAL B 1 126 ? -10.93 15.203 2.344 1 97.69 126 VAL B C 1
ATOM 2287 O O . VAL B 1 126 ? -10.562 15.039 3.508 1 97.69 126 VAL B O 1
ATOM 2290 N N . VAL B 1 127 ? -10.117 15.367 1.375 1 98.12 127 VAL B N 1
ATOM 2291 C CA . VAL B 1 127 ? -8.703 15.688 1.517 1 98.12 127 VAL B CA 1
ATOM 2292 C C . VAL B 1 127 ? -8.344 16.859 0.611 1 98.12 127 VAL B C 1
ATOM 2294 O O . VAL B 1 127 ? -8.773 16.922 -0.544 1 98.12 127 VAL B O 1
ATOM 2297 N N . TRP B 1 128 ? -7.52 17.766 1.127 1 96.81 128 TRP B N 1
ATOM 2298 C CA . TRP B 1 128 ? -7.047 18.906 0.347 1 96.81 128 TRP B CA 1
ATOM 2299 C C . TRP B 1 128 ? -5.559 18.781 0.04 1 96.81 128 TRP B C 1
ATOM 2301 O O . TRP B 1 128 ? -4.773 18.375 0.901 1 96.81 128 TRP B O 1
ATOM 2311 N N . CYS B 1 129 ? -5.191 19.109 -1.154 1 97.25 129 CYS B N 1
ATOM 2312 C CA . CYS B 1 129 ? -3.775 19.172 -1.505 1 97.25 129 CYS B CA 1
ATOM 2313 C C . CYS B 1 129 ? -3.516 20.312 -2.498 1 97.25 129 CYS B C 1
ATOM 2315 O O . CYS B 1 129 ? -4.445 20.812 -3.123 1 97.25 129 CYS B O 1
ATOM 2317 N N . LEU B 1 130 ? -2.248 20.797 -2.574 1 96.56 130 LEU B N 1
ATOM 2318 C CA . LEU B 1 130 ? -1.882 21.781 -3.584 1 96.56 130 LEU B CA 1
ATOM 2319 C C . LEU B 1 130 ? -1.949 21.188 -4.984 1 96.56 130 LEU B C 1
ATOM 2321 O O . LEU B 1 130 ? -1.505 20.047 -5.199 1 96.56 130 LEU B O 1
ATOM 2325 N N . GLU B 1 131 ? -2.457 21.906 -5.902 1 94.5 131 GLU B N 1
ATOM 2326 C CA . GLU B 1 131 ? -2.568 21.453 -7.285 1 94.5 131 GLU B CA 1
ATOM 2327 C C . GLU B 1 131 ? -1.199 21.125 -7.871 1 94.5 131 GLU B C 1
ATOM 2329 O O . GLU B 1 131 ? -1.062 20.172 -8.641 1 94.5 131 GLU B O 1
ATOM 2334 N N . ASP B 1 132 ? -0.225 21.906 -7.469 1 95.31 132 ASP B N 1
ATOM 2335 C CA . ASP B 1 132 ? 1.118 21.766 -8.023 1 95.31 132 ASP B CA 1
ATOM 2336 C C . ASP B 1 132 ? 1.856 20.594 -7.383 1 95.31 132 ASP B C 1
ATOM 2338 O O . ASP B 1 132 ? 2.967 20.25 -7.797 1 95.31 132 ASP B O 1
ATOM 2342 N N . SER B 1 133 ? 1.28 20 -6.355 1 95.75 133 SER B N 1
ATOM 2343 C CA . SER B 1 133 ? 1.858 18.797 -5.781 1 95.75 133 SER B CA 1
ATOM 2344 C C . SER B 1 133 ? 1.431 17.562 -6.559 1 95.75 133 SER B C 1
ATOM 2346 O O . SER B 1 133 ? 0.477 16.875 -6.18 1 95.75 133 SER B O 1
ATOM 2348 N N . ALA B 1 134 ? 2.195 17.281 -7.551 1 94.81 134 ALA B N 1
ATOM 2349 C CA . ALA B 1 134 ? 1.828 16.219 -8.484 1 94.81 134 ALA B CA 1
ATOM 2350 C C . ALA B 1 134 ? 1.725 14.883 -7.766 1 94.81 134 ALA B C 1
ATOM 2352 O O . ALA B 1 134 ? 0.833 14.078 -8.062 1 94.81 134 ALA B O 1
ATOM 2353 N N . ASN B 1 135 ? 2.598 14.625 -6.844 1 95.19 135 ASN B N 1
ATOM 2354 C CA . ASN B 1 135 ? 2.592 13.367 -6.109 1 95.19 135 ASN B CA 1
ATOM 2355 C C . ASN B 1 135 ? 1.302 13.188 -5.312 1 95.19 135 ASN B C 1
ATOM 2357 O O . ASN B 1 135 ? 0.67 12.133 -5.371 1 95.19 135 ASN B O 1
ATOM 2361 N N . ALA B 1 136 ? 0.966 14.219 -4.586 1 96.44 136 ALA B N 1
ATOM 2362 C CA . ALA B 1 136 ? -0.269 14.164 -3.809 1 96.44 136 ALA B CA 1
ATOM 2363 C C . ALA B 1 136 ? -1.487 14.047 -4.719 1 96.44 136 ALA B C 1
ATOM 2365 O O . ALA B 1 136 ? -2.373 13.227 -4.48 1 96.44 136 ALA B O 1
ATOM 2366 N N . TYR B 1 137 ? -1.503 14.82 -5.797 1 95.31 137 TYR B N 1
ATOM 2367 C CA . TYR B 1 137 ? -2.617 14.805 -6.738 1 95.31 137 TYR B CA 1
ATOM 2368 C C . TYR B 1 137 ? -2.822 13.406 -7.316 1 95.31 137 TYR B C 1
ATOM 2370 O O . TYR B 1 137 ? -3.934 12.875 -7.285 1 95.31 137 TYR B O 1
ATOM 2378 N N . ASN B 1 138 ? -1.778 12.844 -7.785 1 94 138 ASN B N 1
ATOM 2379 C CA . ASN B 1 138 ? -1.838 11.516 -8.391 1 94 138 ASN B CA 1
ATOM 2380 C C . ASN B 1 138 ? -2.217 10.445 -7.371 1 94 138 ASN B C 1
ATOM 2382 O O . ASN B 1 138 ? -2.947 9.508 -7.691 1 94 138 ASN B O 1
ATOM 2386 N N . PHE B 1 139 ? -1.751 10.625 -6.211 1 96.12 139 PHE B N 1
ATOM 2387 C CA . PHE B 1 139 ? -2.055 9.68 -5.148 1 96.12 139 PHE B CA 1
ATOM 2388 C C . PHE B 1 139 ? -3.553 9.633 -4.867 1 96.12 139 PHE B C 1
ATOM 2390 O O . PHE B 1 139 ? -4.164 8.562 -4.891 1 96.12 139 PHE B O 1
ATOM 2397 N N . PHE B 1 140 ? -4.129 10.773 -4.641 1 97.12 140 PHE B N 1
ATOM 2398 C CA . PHE B 1 140 ? -5.531 10.812 -4.25 1 97.12 140 PHE B CA 1
ATOM 2399 C C . PHE B 1 140 ? -6.434 10.445 -5.422 1 97.12 140 PHE B C 1
ATOM 2401 O O . PHE B 1 140 ? -7.453 9.781 -5.242 1 97.12 140 PHE B O 1
ATOM 2408 N N . HIS B 1 141 ? -6.008 10.867 -6.566 1 94 141 HIS B N 1
ATOM 2409 C CA . HIS B 1 141 ? -6.738 10.461 -7.762 1 94 141 HIS B CA 1
ATOM 2410 C C . HIS B 1 141 ? -6.734 8.938 -7.922 1 94 141 HIS B C 1
ATOM 2412 O O . HIS B 1 141 ? -7.785 8.336 -8.148 1 94 141 HIS B O 1
ATOM 2418 N N . SER B 1 142 ? -5.613 8.312 -7.738 1 91.38 142 SER B N 1
ATOM 2419 C CA . SER B 1 142 ? -5.473 6.871 -7.883 1 91.38 142 SER B CA 1
ATOM 2420 C C . SER B 1 142 ? -6.176 6.129 -6.754 1 91.38 142 SER B C 1
ATOM 2422 O O . SER B 1 142 ? -6.566 4.973 -6.914 1 91.38 142 SER B O 1
ATOM 2424 N N . ALA B 1 143 ? -6.348 6.801 -5.633 1 94 143 ALA B N 1
ATOM 2425 C CA . ALA B 1 143 ? -7.02 6.203 -4.48 1 94 143 ALA B CA 1
ATOM 2426 C C . ALA B 1 143 ? -8.539 6.281 -4.629 1 94 143 ALA B C 1
ATOM 2428 O O . ALA B 1 143 ? -9.273 5.852 -3.738 1 94 143 ALA B O 1
ATOM 2429 N N . GLY B 1 144 ? -8.992 6.879 -5.73 1 93.62 144 GLY B N 1
ATOM 2430 C CA . GLY B 1 144 ? -10.414 6.863 -6.039 1 93.62 144 GLY B CA 1
ATOM 2431 C C . GLY B 1 144 ? -11.109 8.164 -5.707 1 93.62 144 GLY B C 1
ATOM 2432 O O . GLY B 1 144 ? -12.344 8.242 -5.711 1 93.62 144 GLY B O 1
ATOM 2433 N N . GLY B 1 145 ? -10.297 9.195 -5.418 1 96.38 145 GLY B N 1
ATOM 2434 C CA . GLY B 1 145 ? -10.875 10.492 -5.105 1 96.38 145 GLY B CA 1
ATOM 2435 C C . GLY B 1 145 ? -11.398 11.219 -6.328 1 96.38 145 GLY B C 1
ATOM 2436 O O . GLY B 1 145 ? -10.82 11.125 -7.41 1 96.38 145 GLY B O 1
ATOM 2437 N N . ARG B 1 146 ? -12.539 11.898 -6.078 1 94.94 146 ARG B N 1
ATOM 2438 C CA . ARG B 1 146 ? -13.062 12.789 -7.105 1 94.94 146 ARG B CA 1
ATOM 2439 C C . ARG B 1 146 ? -12.703 14.242 -6.809 1 94.94 146 ARG B C 1
ATOM 2441 O O . ARG B 1 146 ? -12.93 14.727 -5.695 1 94.94 146 ARG B O 1
ATOM 2448 N N . ASP B 1 147 ? -12.086 14.891 -7.789 1 86.38 147 ASP B N 1
ATOM 2449 C CA . ASP B 1 147 ? -11.711 16.281 -7.621 1 86.38 147 ASP B CA 1
ATOM 2450 C C . ASP B 1 147 ? -12.914 17.203 -7.773 1 86.38 147 ASP B C 1
ATOM 2452 O O . ASP B 1 147 ? -13.531 17.266 -8.844 1 86.38 147 ASP B O 1
ATOM 2456 N N . ILE B 1 148 ? -13.242 17.969 -6.797 1 80.69 148 ILE B N 1
ATOM 2457 C CA . ILE B 1 148 ? -14.523 18.672 -6.859 1 80.69 148 ILE B CA 1
ATOM 2458 C C . ILE B 1 148 ? -14.328 20.125 -6.438 1 80.69 148 ILE B C 1
ATOM 2460 O O . ILE B 1 148 ? -15.227 20.953 -6.598 1 80.69 148 ILE B O 1
ATOM 2464 N N . ALA B 1 149 ? -13.367 20.438 -5.828 1 75.31 149 ALA B N 1
ATOM 2465 C CA . ALA B 1 149 ? -13.297 21.781 -5.242 1 75.31 149 ALA B CA 1
ATOM 2466 C C . ALA B 1 149 ? -11.922 22.406 -5.457 1 75.31 149 ALA B C 1
ATOM 2468 O O . ALA B 1 149 ? -10.9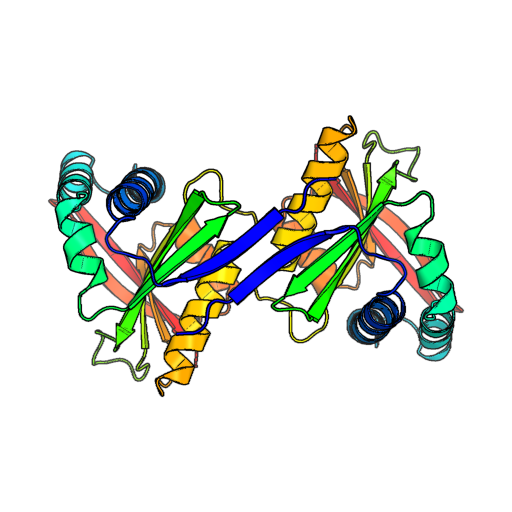3 21.688 -5.633 1 75.31 149 ALA B O 1
ATOM 2469 N N . GLU B 1 150 ? -12.062 23.688 -5.578 1 86.56 150 GLU B N 1
ATOM 2470 C CA . GLU B 1 150 ? -10.82 24.438 -5.719 1 86.56 150 GLU B CA 1
ATOM 2471 C C . GLU B 1 150 ? -10.766 25.609 -4.75 1 86.56 150 GLU B C 1
ATOM 2473 O O . GLU B 1 150 ? -11.805 26.125 -4.324 1 86.56 150 GLU B O 1
ATOM 2478 N N . GLY B 1 151 ? -9.625 25.844 -4.277 1 88 151 GLY B N 1
ATOM 2479 C CA . GLY B 1 151 ? -9.352 27 -3.438 1 88 151 GLY B CA 1
ATOM 2480 C C . GLY B 1 151 ? -7.945 27.547 -3.605 1 88 151 GLY B C 1
ATOM 2481 O O . GLY B 1 151 ? -7.191 27.062 -4.457 1 88 151 GLY B O 1
ATOM 2482 N N . MET B 1 152 ? -7.777 28.656 -2.893 1 91.88 152 MET B N 1
ATOM 2483 C CA . MET B 1 152 ? -6.449 29.266 -2.896 1 91.88 152 MET B CA 1
ATOM 2484 C C . MET B 1 152 ? -5.84 29.25 -1.498 1 91.88 152 MET B C 1
ATOM 2486 O O . MET B 1 152 ? -6.559 29.312 -0.5 1 91.88 152 MET B O 1
ATOM 2490 N N . GLU B 1 153 ? -4.57 29.109 -1.458 1 91.5 153 GLU B N 1
ATOM 2491 C CA . GLU B 1 153 ? -3.787 29.203 -0.23 1 91.5 153 GLU B CA 1
ATOM 2492 C C . GLU B 1 153 ? -2.586 30.125 -0.411 1 91.5 153 GLU B C 1
ATOM 2494 O O . GLU B 1 153 ? -1.92 30.094 -1.448 1 91.5 153 GLU B O 1
ATOM 2499 N N . ASP B 1 154 ? -2.367 30.953 0.614 1 92.06 154 ASP B N 1
ATOM 2500 C CA . ASP B 1 154 ? -1.278 31.922 0.538 1 92.06 154 ASP B CA 1
ATOM 2501 C C . ASP B 1 154 ? -0.077 31.469 1.363 1 92.06 154 ASP B C 1
ATOM 2503 O O . ASP B 1 154 ? -0.23 31.047 2.514 1 92.06 154 ASP B O 1
ATOM 2507 N N . PHE B 1 155 ? 1.019 31.531 0.767 1 93.06 155 PHE B N 1
ATOM 2508 C CA . PHE B 1 155 ? 2.301 31.281 1.414 1 93.06 155 PHE B CA 1
ATOM 2509 C C . PHE B 1 155 ? 3.258 32.438 1.198 1 93.06 155 PHE B C 1
ATOM 2511 O O . PHE B 1 155 ? 4.023 32.469 0.234 1 93.06 155 PHE B O 1
ATOM 2518 N N . GLY B 1 156 ? 3.275 33.281 2.193 1 87.75 156 GLY B N 1
ATOM 2519 C CA . GLY B 1 156 ? 3.998 34.531 1.956 1 87.75 156 GLY B CA 1
ATOM 2520 C C . GLY B 1 156 ? 3.463 35.312 0.773 1 87.75 156 GLY B C 1
ATOM 2521 O O . GLY B 1 156 ? 2.281 35.656 0.737 1 87.75 156 GLY B O 1
ATOM 2522 N N . GLU B 1 157 ? 4.262 35.562 -0.217 1 88.94 157 GLU B N 1
ATOM 2523 C CA . GLU B 1 157 ? 3.887 36.375 -1.377 1 88.94 157 GLU B CA 1
ATOM 2524 C C . GLU B 1 157 ? 3.348 35.5 -2.506 1 88.94 157 GLU B C 1
ATOM 2526 O O . GLU B 1 157 ? 2.918 36 -3.541 1 88.94 157 GLU B O 1
ATOM 2531 N N . LYS B 1 158 ? 3.369 34.219 -2.283 1 91.75 158 LYS B N 1
ATOM 2532 C CA . LYS B 1 158 ? 2.924 33.281 -3.318 1 91.75 158 LYS B CA 1
ATOM 2533 C C . LYS B 1 158 ? 1.502 32.812 -3.047 1 91.75 158 LYS B C 1
ATOM 2535 O O . LYS B 1 158 ? 1.15 32.5 -1.906 1 91.75 158 LYS B O 1
ATOM 2540 N N . HIS B 1 159 ? 0.732 32.844 -4.133 1 94.19 159 HIS B N 1
ATOM 2541 C CA . HIS B 1 159 ? -0.628 32.312 -4.098 1 94.19 159 HIS B CA 1
ATOM 2542 C C . HIS B 1 159 ? -0.737 31 -4.883 1 94.19 159 HIS B C 1
ATOM 2544 O O . HIS B 1 159 ? -0.479 30.984 -6.086 1 94.19 159 HIS B O 1
ATOM 2550 N N . LEU B 1 160 ? -1.168 29.938 -4.113 1 94.94 160 LEU B N 1
ATOM 2551 C CA . LEU B 1 160 ? -1.198 28.625 -4.738 1 94.94 160 LEU B CA 1
ATOM 2552 C C . LEU B 1 160 ? -2.611 28.047 -4.734 1 94.94 160 LEU B C 1
ATOM 2554 O O . LEU B 1 160 ? -3.355 28.234 -3.77 1 94.94 160 LEU B O 1
ATOM 2558 N N . LYS B 1 161 ? -2.924 27.375 -5.758 1 95.19 161 LYS B N 1
ATOM 2559 C CA . LYS B 1 161 ? -4.219 26.703 -5.852 1 95.19 161 LYS B CA 1
ATOM 2560 C C . LYS B 1 161 ? -4.211 25.375 -5.094 1 95.19 161 LYS B C 1
ATOM 2562 O O . LYS B 1 161 ? -3.244 24.625 -5.164 1 95.19 161 LYS B O 1
ATOM 2567 N N . LYS B 1 162 ? -5.309 25.156 -4.383 1 95.81 162 LYS B N 1
ATOM 2568 C CA . LYS B 1 162 ? -5.52 23.859 -3.75 1 95.81 162 LYS B CA 1
ATOM 2569 C C . LYS B 1 162 ? -6.742 23.156 -4.328 1 95.81 162 LYS B C 1
ATOM 2571 O O . LYS B 1 162 ? -7.676 23.812 -4.797 1 95.81 162 LYS B O 1
ATOM 2576 N N . VAL B 1 163 ? -6.711 21.828 -4.34 1 96.25 163 VAL B N 1
ATOM 2577 C CA . VAL B 1 163 ? -7.801 21 -4.859 1 96.25 163 VAL B CA 1
ATOM 2578 C C . VAL B 1 163 ? -8.32 20.078 -3.764 1 96.25 163 VAL B C 1
ATOM 2580 O O . VAL B 1 163 ? -7.535 19.531 -2.979 1 96.25 163 VAL B O 1
ATOM 2583 N N . GLY B 1 164 ? -9.602 19.984 -3.711 1 96.44 164 GLY B N 1
ATOM 2584 C CA . GLY B 1 164 ? -10.242 19.062 -2.787 1 96.44 164 GLY B CA 1
ATOM 2585 C C . GLY B 1 164 ? -10.648 17.766 -3.438 1 96.44 164 GLY B C 1
ATOM 2586 O O . GLY B 1 164 ? -11.281 17.766 -4.496 1 96.44 164 GLY B O 1
ATOM 2587 N N . PHE B 1 165 ? -10.25 16.609 -2.898 1 97.75 165 PHE B N 1
ATOM 2588 C CA . PHE B 1 165 ? -10.703 15.281 -3.299 1 97.75 165 PHE B CA 1
ATOM 2589 C C . PHE B 1 165 ? -11.734 14.742 -2.32 1 97.75 165 PHE B C 1
ATOM 2591 O O . PHE B 1 165 ? -11.57 14.859 -1.104 1 97.75 165 PHE B O 1
ATOM 2598 N N . VAL B 1 166 ? -12.773 14.125 -2.881 1 97.5 166 VAL B N 1
ATOM 2599 C CA . VAL B 1 166 ? -13.828 13.656 -1.987 1 97.5 166 VAL B CA 1
ATOM 2600 C C . VAL B 1 166 ? -14.117 12.18 -2.25 1 97.5 166 VAL B C 1
ATOM 2602 O O . VAL B 1 166 ? -13.914 11.688 -3.365 1 97.5 166 VAL B O 1
ATOM 2605 N N . TRP B 1 167 ? -14.477 11.445 -1.23 1 96.56 167 TRP B N 1
ATOM 2606 C CA . TRP B 1 167 ? -14.969 10.07 -1.241 1 96.56 167 TRP B CA 1
ATOM 2607 C C . TRP B 1 167 ? -16.328 9.977 -0.567 1 96.56 167 TRP B C 1
ATOM 2609 O O . TRP B 1 167 ? -16.609 10.695 0.398 1 96.56 167 TRP B O 1
ATOM 2619 N N . SER B 1 168 ? -17.203 9.109 -1.15 1 90.44 168 SER B N 1
ATOM 2620 C CA . SER B 1 168 ? -18.547 8.953 -0.602 1 90.44 168 SER B CA 1
ATOM 2621 C C . SER B 1 168 ? -18.609 7.824 0.419 1 90.44 168 SER B C 1
ATOM 2623 O O . SER B 1 168 ? -17.812 6.879 0.351 1 90.44 168 SER B O 1
#

Organism: Rhizobium meliloti (strain 1021) (NCBI:txid266834)

pLDDT: mean 95.6, std 5.26, range [55.19, 98.88]

Solvent-accessible surface area (backbone atoms only — not comparable to full-atom values): 17701 Å² total; per-residue (Å²): 130,82,64,48,43,37,33,41,32,71,50,50,54,92,43,11,55,57,51,24,48,31,52,41,57,26,48,52,64,67,34,57,90,74,46,56,65,66,59,46,52,52,60,45,63,66,45,36,38,71,48,37,31,52,45,51,71,40,92,45,46,41,37,27,36,30,48,75,84,38,71,40,28,38,34,32,30,43,70,39,84,53,83,89,49,85,35,36,15,23,48,75,44,74,49,44,27,74,92,53,54,96,36,25,51,64,39,40,53,49,47,51,51,54,50,49,40,43,74,73,67,31,52,29,31,34,37,69,43,48,61,85,31,56,68,60,49,53,47,44,46,72,72,64,34,45,80,76,43,76,47,77,45,76,52,80,93,42,80,41,51,29,35,31,28,37,43,119,128,84,63,47,42,35,33,40,32,72,49,52,54,91,44,12,56,58,51,22,48,31,52,42,57,25,48,52,62,67,34,58,91,73,46,55,66,68,60,47,51,52,59,46,63,66,45,35,38,69,49,37,32,51,45,51,72,42,90,46,45,41,37,27,34,32,49,75,87,38,71,40,28,40,33,32,31,43,70,39,84,54,82,90,47,86,34,38,13,20,47,73,42,74,49,43,25,72,91,53,55,95,36,25,52,64,39,40,52,49,47,51,51,53,50,50,38,42,75,74,68,32,52,29,32,35,38,69,44,47,61,83,31,56,67,60,49,50,47,42,47,73,72,64,34,45,80,76,43,76,48,76,46,76,51,81,93,44,79,42,51,28,35,31,30,36,44,119

Foldseek 3Di:
DDDKDKDKDFDALVCLQLQLVQQLQQQCVQCPVPFDDVLSVVVSVVRHSVNSSVVSVDPWTKIFMAIPNHGFWIWTKDADPPPVDQWGIETADTTGHPVPPPPCVSVVNVVVRVVVCVVVPTDKYKYKDFPVRPVVVVVLVVSVWDWDDKDWDDRPPDITMMTMTMDD/DDDKDKDKDFDALVCLQLQLVQQLQQQCVQCPVPFDDVLSVVVSVVRHSVNSSVVSVDPWTKIFMAIVNHGFWIWTKDADPPPVDQWGIETADTTGHPVPPPPCVSVVNVVVRVVVCVVVPTDKYKYKDFPPRPVVVVVLVVSVWDWDDKDWDDRPVDITMMIMTMGD

Secondary structure (DSSP, 8-state):
-PPEEEEEEE--GGGHHHHHHHHHHHHHHHHBTTB-HHHHHHHHHHS-HHHHHHHTTSSSEEEEEEETTEEEEEEEEEE-S-TTSS--EEEEEEEE-GGGTTSSHHHHHHHHHHHHHHHTT--SEEEEEETT-HHHHHHHHHTTPEEEEEEEEEETTEEEEEEEEEE-/-PPEEEEEEE--GGGHHHHHHHHHHHHHHHHBTTB-HHHHHHHHHTS-HHHHHHHTTSSSEEEEEEETTEEEEEEEEEE-S-TTSS--EEEEEEEE-GGGTTSSHHHHHHHHHHHHHHHTT--SEEEEEETT-HHHHHHHHHTTPEEEEEEEEEETTEEEEEEEEEE-

Sequence (336 aa):
MKTVSIEVRPGEPHEAAAIADVHRVSWLQAYGGIIPHRPLVRMVNRRDETWWRKATRGPATLLVVDVAGTIAGYATLGLSRARALPQEGEIYEIYLRPEYQGIGLGRVLFGEAKSLLKSLGCEGLVVWCLEDSANAYNFFHSAGGRDIAEGMEDFGEKHLKKVGFV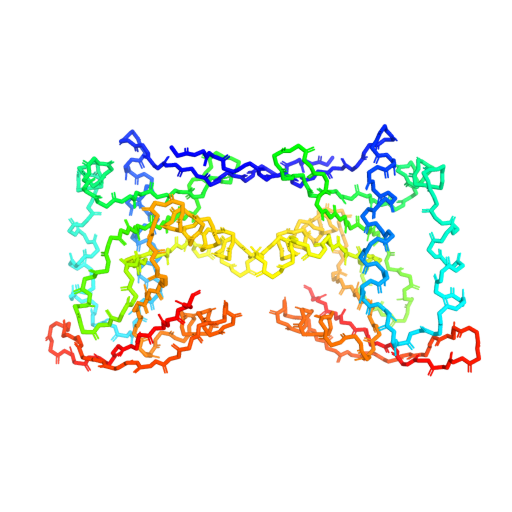WSMKTVSIEVRPGEPHEAAAIADVHRVSWLQAYGGIIPHRPLVRMVNRRDETWWRKATRGPATLLVVDVAGTIAGYATLGLSRARALPQEGEIYEIYLRPEYQGIGLGRVLFGEAKSLLKSLGCEGLVVWCLEDSANAYNFFHSAGGRDIAEGMEDFGEKHLKKVGFVWS

Radius of gyration: 21.89 Å; Cα contacts (8 Å, |Δi|>4): 676; chains: 2; bounding box: 43×67×50 Å

InterPro domains:
  IPR000182 GNAT domain [PF00583] (48-143)
  IPR000182 GNAT domain [PS51186] (6-168)
  IPR016181 Acyl-CoA N-acyltransferase [SSF55729] (5-158)
  IPR050832 Bacterial Acetyltransferase [PTHR43877] (5-149)